Protein AF-A0A833STF7-F1 (afdb_monomer)

pLDDT: mean 80.49, std 13.73, range [27.23, 94.44]

Foldseek 3Di:
DFDWAFPVVLCVPPVDDPVVVVVCVVVVQFDKDWDQDPVRDTGITGGNVSVVVVPPPCPDPDDDDPDDDAPAAEEEEFEAAAPVCVVVRVVQCVVVCVVPVRHHYFYDHHQLADCPTPRNVVVVVCLVVLNHQEYEYQALSRNHVPCSVVVCVSSVVSNYYYHHNPVVVVVVVVVVVVVVVVPDPDDDPPPPPPDDDDDDPVVVVLVVLLVQQLVQLLVVLCVVCVPPLVPDDPVRSCVPRVQSLAQPHPCVSGDPCSNVHDSVSSNVSVVVNSVVSVVVCVVPPD

Nearest PDB structures (foldseek):
  6dgc-assembly2_D  TM=8.092E-01  e=4.794E-10  Sulfolobus sp. L00 11
  6dgc-assembly2_C  TM=7.951E-01  e=4.507E-10  Sulfolobus sp. L00 11
  3ilx-assembly1_A  TM=6.440E-01  e=7.998E-11  Saccharolobus solfataricus
  3lhf-assembly1_D  TM=6.714E-01  e=6.945E-10  Saccharolobus solfataricus P2
  3lhf-assembly1_A  TM=6.676E-01  e=5.329E-09  Saccharolobus solfataricus P2

Sequence (286 aa):
MPKYVSSAKVRAVYDINPETLRGWAVKGVINARAITNPSGRKTWMYDLESIGRRMEPDVDESSSSSCSTQQGATVLYCRVSSNKQVSDLERQQGLLSTAFPDSEVITDIDSGLNYSKPGLTKLVEMVCQEQIGRVVVTFKDRLMRFGYELFEKMCKEHTVKIVVYADEQRETERRQKCLEDSGKNKESPNSVIKIKVYPTKEEKTLLTKMFGTHRAIYNKLVESSRGDCYKLNKKELAEKYRGFSQKHSIADYLPTFHSEVPEETMDSTYRDFVKATESSKALYKV

Organism: Phytophthora infestans (NCBI:txid4787)

Structure (mmCIF, N/CA/C/O backbone):
data_AF-A0A833STF7-F1
#
_entry.id   AF-A0A833STF7-F1
#
loop_
_atom_site.group_PDB
_atom_site.id
_atom_site.type_symbol
_atom_site.label_atom_id
_atom_site.label_alt_id
_atom_site.label_comp_id
_atom_site.label_asym_id
_atom_site.label_entity_id
_atom_site.label_seq_id
_atom_site.pdbx_PDB_ins_code
_atom_site.Cartn_x
_atom_site.Cartn_y
_atom_site.Cartn_z
_atom_site.occupancy
_atom_site.B_iso_or_equiv
_atom_site.auth_seq_id
_atom_site.auth_comp_id
_atom_site.auth_asym_id
_atom_site.auth_atom_id
_atom_site.pdbx_PDB_model_num
ATOM 1 N N . MET A 1 1 ? -18.745 -4.201 44.961 1.00 47.22 1 MET A N 1
ATOM 2 C CA . MET A 1 1 ? -18.655 -2.723 44.993 1.00 47.22 1 MET A CA 1
ATOM 3 C C . MET A 1 1 ? -17.234 -2.321 44.638 1.00 47.22 1 MET A C 1
ATOM 5 O O . MET A 1 1 ? -16.329 -2.933 45.199 1.00 47.22 1 MET A O 1
ATOM 9 N N . PRO A 1 2 ? -17.030 -1.358 43.723 1.00 57.88 2 PRO A N 1
ATOM 10 C CA . PRO A 1 2 ? -15.693 -0.946 43.299 1.00 57.88 2 PRO A CA 1
ATOM 11 C C . PRO A 1 2 ? -14.893 -0.406 44.489 1.00 57.88 2 PRO A C 1
ATOM 13 O O . PRO A 1 2 ? -15.379 0.423 45.267 1.00 57.88 2 PRO A O 1
ATOM 16 N N . LYS A 1 3 ? -13.677 -0.928 44.669 1.00 78.81 3 LYS A N 1
ATOM 17 C CA . LYS A 1 3 ? -12.824 -0.628 45.822 1.00 78.81 3 LYS A CA 1
ATOM 18 C C . LYS A 1 3 ? -11.862 0.492 45.449 1.00 78.81 3 LYS A C 1
ATOM 20 O O . LYS A 1 3 ? -10.776 0.254 44.929 1.00 78.81 3 LYS A O 1
ATOM 25 N N . TYR A 1 4 ? -12.263 1.720 45.752 1.00 85.50 4 TYR A N 1
ATOM 26 C CA . TYR A 1 4 ? -11.445 2.899 45.492 1.00 85.50 4 TYR A CA 1
ATOM 27 C C . TYR A 1 4 ? -10.271 3.012 46.473 1.00 85.50 4 TYR A C 1
ATOM 29 O O . TYR A 1 4 ? -10.450 2.929 47.689 1.00 85.50 4 TYR A O 1
ATOM 37 N N . VAL A 1 5 ? -9.068 3.246 45.950 1.00 88.12 5 VAL A N 1
ATOM 38 C CA . VAL A 1 5 ? -7.830 3.400 46.728 1.00 88.12 5 VAL A CA 1
ATOM 39 C C . VAL A 1 5 ? -7.070 4.671 46.347 1.00 88.12 5 VAL A C 1
ATOM 41 O O . VAL A 1 5 ? -7.278 5.251 45.284 1.00 88.12 5 VAL A O 1
ATOM 44 N N . SER A 1 6 ? -6.169 5.125 47.217 1.00 88.19 6 SER A N 1
ATOM 45 C CA . SER A 1 6 ? -5.318 6.288 46.946 1.00 88.19 6 SER A CA 1
ATOM 46 C C . SER A 1 6 ? -4.212 5.972 45.931 1.00 88.19 6 SER A C 1
ATOM 48 O O . SER A 1 6 ? -3.779 4.826 45.795 1.00 88.19 6 SER A O 1
ATOM 50 N N . SER A 1 7 ? -3.685 7.006 45.265 1.00 85.56 7 SER A N 1
ATOM 51 C CA . SER A 1 7 ? -2.561 6.871 44.319 1.00 85.56 7 SER A CA 1
ATOM 52 C C . SER A 1 7 ? -1.330 6.191 44.923 1.00 85.56 7 SER A C 1
ATOM 54 O O . SER A 1 7 ? -0.622 5.485 44.215 1.00 85.56 7 SER A O 1
ATOM 56 N N . ALA A 1 8 ? -1.074 6.373 46.224 1.00 84.31 8 ALA A N 1
ATOM 57 C CA . ALA A 1 8 ? 0.053 5.740 46.912 1.00 84.31 8 ALA A CA 1
ATOM 58 C C . ALA A 1 8 ? -0.063 4.209 46.913 1.00 84.31 8 ALA A C 1
ATOM 60 O O . ALA A 1 8 ? 0.921 3.509 46.692 1.00 84.31 8 ALA A O 1
ATOM 61 N N . LYS A 1 9 ? -1.283 3.692 47.100 1.00 86.31 9 LYS A N 1
ATOM 62 C CA . LYS A 1 9 ? -1.546 2.254 47.077 1.00 86.31 9 LYS A CA 1
ATOM 63 C C . LYS A 1 9 ? -1.471 1.682 45.662 1.00 86.31 9 LYS A C 1
ATOM 65 O O . LYS A 1 9 ? -0.960 0.586 45.495 1.00 86.31 9 LYS A O 1
ATOM 70 N N . VAL A 1 10 ? -1.921 2.433 44.654 1.00 85.44 10 VAL A N 1
ATOM 71 C CA . VAL A 1 10 ? -1.778 2.035 43.240 1.00 85.44 10 VAL A CA 1
ATOM 72 C C . VAL A 1 10 ? -0.307 1.937 42.847 1.00 85.44 10 VAL A C 1
ATOM 74 O O . VAL A 1 10 ? 0.099 0.945 42.252 1.00 85.44 10 VAL A O 1
ATOM 77 N N . ARG A 1 11 ? 0.502 2.931 43.228 1.00 88.19 11 ARG A N 1
ATOM 78 C CA . ARG A 1 11 ? 1.944 2.934 42.969 1.00 88.19 11 ARG A CA 1
ATOM 79 C C . ARG A 1 11 ? 2.645 1.736 43.612 1.00 88.19 11 ARG A C 1
ATOM 81 O O . ARG A 1 11 ? 3.504 1.145 42.985 1.00 88.19 11 ARG A O 1
ATOM 88 N N . ALA A 1 12 ? 2.254 1.344 44.823 1.00 86.19 12 ALA A N 1
ATOM 89 C CA . ALA A 1 12 ? 2.838 0.174 45.481 1.00 86.19 12 ALA A CA 1
ATOM 90 C C . ALA A 1 12 ? 2.530 -1.158 44.767 1.00 86.19 12 ALA A C 1
ATOM 92 O O . ALA A 1 12 ? 3.295 -2.102 44.912 1.00 86.19 12 ALA A O 1
ATOM 93 N N . VAL A 1 13 ? 1.412 -1.246 44.034 1.00 84.38 13 VAL A N 1
ATOM 94 C CA . VAL A 1 13 ? 0.972 -2.484 43.362 1.00 84.38 13 VAL A CA 1
ATOM 95 C C . VAL A 1 13 ? 1.453 -2.552 41.912 1.00 84.38 13 VAL A C 1
ATOM 97 O O . VAL A 1 13 ? 1.915 -3.598 41.478 1.00 84.38 13 VAL A O 1
ATOM 100 N N . TYR A 1 14 ? 1.338 -1.448 41.172 1.00 82.06 14 TYR A N 1
ATOM 101 C CA . TYR A 1 14 ? 1.551 -1.406 39.721 1.00 82.06 14 TYR A CA 1
ATOM 102 C C . TYR A 1 14 ? 2.745 -0.529 39.296 1.00 82.06 14 TYR A C 1
ATOM 104 O O . TYR A 1 14 ? 2.989 -0.364 38.109 1.00 82.06 14 TYR A O 1
ATOM 112 N N . ASP A 1 15 ? 3.454 0.091 40.244 1.00 83.88 15 ASP A N 1
ATOM 113 C CA . ASP A 1 15 ? 4.573 1.024 40.008 1.00 83.88 15 ASP A CA 1
ATOM 114 C C . ASP A 1 15 ? 4.269 2.179 39.026 1.00 83.88 15 ASP A C 1
ATOM 116 O O . ASP A 1 15 ? 5.121 2.683 38.298 1.00 83.88 15 ASP A O 1
ATOM 120 N N . ILE A 1 16 ? 3.014 2.641 39.010 1.00 85.06 16 ILE A N 1
ATOM 121 C CA . ILE A 1 16 ? 2.557 3.731 38.133 1.00 85.06 16 ILE A CA 1
ATOM 122 C C . ILE A 1 16 ? 2.740 5.094 38.819 1.00 85.06 16 ILE A C 1
ATOM 124 O O . ILE A 1 16 ? 2.376 5.289 39.985 1.00 85.06 16 ILE A O 1
ATOM 128 N N . ASN A 1 17 ? 3.244 6.081 38.070 1.00 85.88 17 ASN A N 1
ATOM 129 C CA . ASN A 1 17 ? 3.375 7.464 38.532 1.00 85.88 17 ASN A CA 1
ATOM 130 C C . ASN A 1 17 ? 1.985 8.105 38.802 1.00 85.88 17 ASN A C 1
ATOM 132 O O . ASN A 1 17 ? 1.097 8.044 37.945 1.00 85.88 17 ASN A O 1
ATOM 136 N N . PRO A 1 18 ? 1.771 8.770 39.959 1.00 84.50 18 PRO A N 1
ATOM 137 C CA . PRO A 1 18 ? 0.526 9.476 40.273 1.00 84.50 18 PRO A CA 1
ATOM 138 C C . PRO A 1 18 ? 0.043 10.485 39.220 1.00 84.50 18 PRO A C 1
ATOM 140 O O . PRO A 1 18 ? -1.165 10.694 39.101 1.00 84.50 18 PRO A O 1
ATOM 143 N N . GLU A 1 19 ? 0.944 11.120 38.466 1.00 84.44 19 GLU A N 1
ATOM 144 C CA . GLU A 1 19 ? 0.561 12.044 37.386 1.00 84.44 19 GLU A CA 1
ATOM 145 C C . GLU A 1 19 ? -0.095 11.320 36.211 1.00 84.44 19 GLU A C 1
ATOM 147 O O . GLU A 1 19 ? -1.106 11.786 35.683 1.00 84.44 19 GLU A O 1
ATOM 152 N N . THR A 1 20 ? 0.406 10.134 35.865 1.00 83.81 20 THR A N 1
ATOM 153 C CA . THR A 1 20 ? -0.175 9.271 34.832 1.00 83.81 20 THR A CA 1
ATOM 154 C C . THR A 1 20 ? -1.593 8.849 35.211 1.00 83.81 20 THR A C 1
ATOM 156 O O . THR A 1 20 ? -2.503 8.945 34.388 1.00 83.81 20 THR A O 1
ATOM 159 N N . LEU A 1 21 ? -1.815 8.489 36.481 1.00 86.06 21 LEU A N 1
ATOM 160 C CA . LEU A 1 21 ? -3.145 8.144 36.999 1.00 86.06 21 LEU A CA 1
ATOM 161 C C . LEU A 1 21 ? -4.123 9.322 36.919 1.00 86.06 21 LEU A C 1
ATOM 163 O O . LEU A 1 21 ? -5.274 9.142 36.521 1.00 86.06 21 LEU A O 1
ATOM 167 N N . ARG A 1 22 ? -3.671 10.543 37.240 1.00 83.25 22 ARG A N 1
ATOM 168 C CA . ARG A 1 22 ? -4.495 11.751 37.065 1.00 83.25 22 ARG A CA 1
ATOM 169 C C . ARG A 1 22 ? -4.834 11.987 35.598 1.00 83.25 22 ARG A C 1
ATOM 171 O O . ARG A 1 22 ? -5.983 12.286 35.290 1.00 83.25 22 ARG A O 1
ATOM 178 N N . GLY A 1 23 ? -3.865 11.824 34.698 1.00 82.56 23 GLY A N 1
ATOM 179 C CA . GLY A 1 23 ? -4.087 11.946 33.258 1.00 82.56 23 GLY A CA 1
ATOM 180 C C . GLY A 1 23 ? -5.137 10.959 32.743 1.00 82.56 23 GLY A C 1
ATOM 181 O O . GLY A 1 23 ? -6.009 11.340 31.966 1.00 82.56 23 GLY A O 1
ATOM 182 N N . TRP A 1 24 ? -5.101 9.709 33.208 1.00 85.69 24 TRP A N 1
ATOM 183 C CA . TRP A 1 24 ? -6.093 8.691 32.849 1.00 85.69 24 TRP A CA 1
ATOM 184 C C . TRP A 1 24 ? -7.477 8.979 33.430 1.00 85.69 24 TRP A C 1
ATOM 186 O O . TRP A 1 24 ? -8.471 8.792 32.733 1.00 85.69 24 TRP A O 1
ATOM 196 N N . ALA A 1 25 ? -7.547 9.491 34.660 1.00 85.50 25 ALA A N 1
ATOM 197 C CA . ALA A 1 25 ? -8.802 9.910 35.276 1.00 85.50 25 ALA A CA 1
ATOM 198 C C . ALA A 1 25 ? -9.460 11.078 34.521 1.00 85.50 25 ALA A C 1
ATOM 200 O O . ALA A 1 25 ? -10.660 11.044 34.270 1.00 85.50 25 ALA A O 1
ATOM 201 N N . VAL A 1 26 ? -8.681 12.085 34.106 1.00 82.12 26 VAL A N 1
ATOM 202 C CA . VAL A 1 26 ? -9.190 13.226 33.316 1.00 82.12 26 VAL A CA 1
ATOM 203 C C . VAL A 1 26 ? -9.677 12.781 31.937 1.00 82.12 26 VAL A C 1
ATOM 205 O O . VAL A 1 26 ? -10.689 13.277 31.455 1.00 82.12 26 VAL A O 1
ATOM 208 N N . LYS A 1 27 ? -8.981 11.829 31.310 1.00 81.44 27 LYS A N 1
ATOM 209 C CA . LYS A 1 27 ? -9.364 11.268 30.006 1.00 81.44 27 LYS A CA 1
ATOM 210 C C . LYS A 1 27 ? -10.531 10.273 30.080 1.00 81.44 27 LYS A C 1
ATOM 212 O O . LYS A 1 27 ? -10.961 9.802 29.035 1.00 81.44 27 LYS A O 1
ATOM 217 N N . GLY A 1 28 ? -11.010 9.921 31.277 1.00 79.88 28 GLY A N 1
ATOM 218 C CA . GLY A 1 28 ? -12.069 8.923 31.468 1.00 79.88 28 GLY A CA 1
ATOM 219 C C . GLY A 1 28 ? -11.642 7.481 31.167 1.00 79.88 28 GLY A C 1
ATOM 220 O O . GLY A 1 28 ? -12.494 6.622 30.984 1.00 79.88 28 GLY A O 1
ATOM 221 N N . VAL A 1 29 ? -10.334 7.208 31.108 1.00 77.94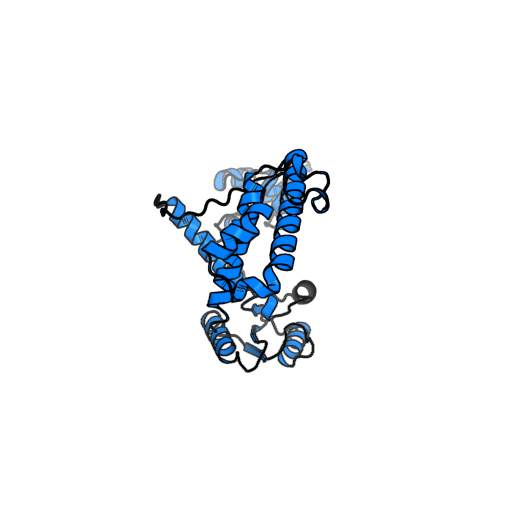 29 VAL A N 1
ATOM 222 C CA . VAL A 1 29 ? -9.780 5.878 30.783 1.00 77.94 29 VAL A CA 1
ATOM 223 C C . VAL A 1 29 ? -9.904 4.914 31.965 1.00 77.94 29 VAL A C 1
ATOM 225 O O . VAL A 1 29 ? -10.030 3.711 31.774 1.00 77.94 29 VAL A O 1
ATOM 228 N N . ILE A 1 30 ? -9.864 5.437 33.193 1.00 84.62 30 ILE A N 1
ATOM 229 C CA . ILE A 1 30 ? -10.028 4.657 34.424 1.00 84.62 30 ILE A CA 1
ATOM 230 C C . ILE A 1 30 ? -11.114 5.272 35.300 1.00 84.62 30 ILE A C 1
ATOM 232 O O . ILE A 1 30 ? -11.251 6.496 35.378 1.00 84.62 30 ILE A O 1
ATOM 236 N N . ASN A 1 31 ? -11.837 4.422 36.027 1.00 84.00 31 ASN A N 1
ATOM 237 C CA . ASN A 1 31 ? -12.814 4.879 37.003 1.00 84.00 31 ASN A CA 1
ATOM 238 C C . ASN A 1 31 ? -12.101 5.525 38.198 1.00 84.00 31 ASN A C 1
ATOM 240 O O . ASN A 1 31 ? -11.392 4.864 38.964 1.00 84.00 31 ASN A O 1
ATOM 244 N N . ALA A 1 32 ? -12.308 6.828 38.372 1.00 87.06 32 ALA A N 1
ATOM 245 C CA . ALA A 1 32 ? -11.739 7.591 39.471 1.00 87.06 32 ALA A CA 1
ATOM 246 C C . ALA A 1 32 ? -12.783 8.520 40.097 1.00 87.06 32 ALA A C 1
ATOM 248 O O . ALA A 1 32 ? -13.653 9.063 39.420 1.00 87.06 32 ALA A O 1
ATOM 249 N N . ARG A 1 33 ? -12.679 8.722 41.411 1.00 85.50 33 ARG A N 1
ATOM 250 C CA . ARG A 1 33 ? -13.537 9.616 42.188 1.00 85.50 33 ARG A CA 1
ATOM 251 C C . ARG A 1 33 ? -12.685 10.665 42.886 1.00 85.50 33 ARG A C 1
ATOM 253 O O . ARG A 1 33 ? -11.708 10.331 43.553 1.00 85.50 33 ARG A O 1
ATOM 260 N N . ALA A 1 34 ? -13.076 11.928 42.774 1.00 83.31 34 ALA A N 1
ATOM 261 C CA . ALA A 1 34 ? -12.499 12.999 43.574 1.00 83.31 34 ALA A CA 1
ATOM 262 C C . ALA A 1 34 ? -13.257 13.113 44.904 1.00 83.31 34 ALA A C 1
ATOM 264 O O . ALA A 1 34 ? -14.483 13.238 44.914 1.00 83.31 34 ALA A O 1
ATOM 265 N N . ILE A 1 35 ? -12.533 13.074 46.021 1.00 83.00 35 ILE A N 1
ATOM 266 C CA . ILE A 1 35 ? -13.077 13.320 47.359 1.00 83.00 35 ILE A CA 1
ATOM 267 C C . ILE A 1 35 ? -12.419 14.566 47.936 1.00 83.00 35 ILE A C 1
ATOM 269 O O . ILE A 1 35 ? -11.206 14.754 47.833 1.00 83.00 35 ILE A O 1
ATOM 273 N N . THR A 1 36 ? -13.230 15.426 48.539 1.00 82.94 36 THR A N 1
ATOM 274 C CA . THR A 1 36 ? -12.751 16.596 49.271 1.00 82.94 36 THR A CA 1
ATOM 275 C C . THR A 1 36 ? -12.523 16.195 50.721 1.00 82.94 36 THR A C 1
ATOM 277 O O . THR A 1 36 ? -13.451 15.756 51.396 1.00 82.94 36 THR A O 1
ATOM 280 N N . ASN A 1 37 ? -11.289 16.333 51.201 1.00 76.81 37 ASN A N 1
ATOM 281 C CA . ASN A 1 37 ? -10.989 16.120 52.614 1.00 76.81 37 ASN A CA 1
ATOM 282 C C . ASN A 1 37 ? -11.603 17.248 53.466 1.00 76.81 37 ASN A C 1
ATOM 284 O O . ASN A 1 37 ? -11.806 18.347 52.948 1.00 76.81 37 ASN A O 1
ATOM 288 N N . PRO A 1 38 ? -11.800 17.043 54.782 1.00 73.62 38 PRO A N 1
ATOM 289 C CA . PRO A 1 38 ? -12.253 18.098 55.700 1.00 73.62 38 PRO A CA 1
ATOM 290 C C . PRO A 1 38 ? -11.386 19.372 55.666 1.00 73.62 38 PRO A C 1
ATOM 292 O O . PRO A 1 38 ? -11.849 20.453 56.001 1.00 73.62 38 PRO A O 1
ATOM 295 N N . SER A 1 39 ? -10.134 19.256 55.210 1.00 72.75 39 SER A N 1
ATOM 296 C CA . SER A 1 39 ? -9.181 20.353 54.993 1.00 72.75 39 SER A CA 1
ATOM 297 C C . SER A 1 39 ? -9.309 21.068 53.635 1.00 72.75 39 SER A C 1
ATOM 299 O O . SER A 1 39 ? -8.423 21.832 53.257 1.00 72.75 39 SER A O 1
ATOM 301 N N . GLY A 1 40 ? -10.354 20.788 52.849 1.00 75.56 40 GLY A N 1
ATOM 302 C CA . GLY A 1 40 ? -10.631 21.430 51.555 1.00 75.56 40 GLY A CA 1
ATOM 303 C C . GLY A 1 40 ? -9.780 20.939 50.375 1.00 75.56 40 GLY A C 1
ATOM 304 O O . GLY A 1 40 ? -10.021 21.329 49.233 1.00 75.56 40 GLY A O 1
ATOM 305 N N . ARG A 1 41 ? -8.799 20.054 50.600 1.00 76.00 41 ARG A N 1
ATOM 306 C CA . ARG A 1 41 ? -7.965 19.488 49.526 1.00 76.00 41 ARG A CA 1
ATOM 307 C C . ARG A 1 41 ? -8.697 18.361 48.793 1.00 76.00 41 ARG A C 1
ATOM 309 O O . ARG A 1 41 ? -9.174 17.414 49.421 1.00 76.00 41 ARG A O 1
ATOM 316 N N . LYS A 1 42 ? -8.735 18.440 47.459 1.00 76.19 42 LYS A N 1
ATOM 317 C CA . LYS A 1 42 ? -9.278 17.391 46.583 1.00 76.19 42 LYS A CA 1
ATOM 318 C C . LYS A 1 42 ? -8.252 16.273 46.401 1.00 76.19 42 LYS A C 1
ATOM 320 O O . LYS A 1 42 ? -7.154 16.513 45.902 1.00 76.19 42 LYS A O 1
ATOM 325 N N . THR A 1 43 ? -8.623 15.054 46.769 1.00 79.81 43 THR A N 1
ATOM 326 C CA . THR A 1 43 ? -7.807 13.849 46.591 1.00 79.81 43 THR A CA 1
ATOM 327 C C . THR A 1 43 ? -8.503 12.908 45.618 1.00 79.81 43 THR A C 1
ATOM 329 O O . THR A 1 43 ? -9.702 12.659 45.732 1.00 79.81 43 THR A O 1
ATOM 332 N N . TRP A 1 44 ? -7.749 12.396 44.648 1.00 84.62 44 TRP A N 1
ATOM 333 C CA . TRP A 1 44 ? -8.243 11.406 43.696 1.00 84.62 44 TRP A CA 1
ATOM 334 C C . TRP A 1 44 ? -8.116 9.998 44.268 1.00 84.62 44 TRP A C 1
ATOM 336 O O . TRP A 1 44 ? -7.092 9.633 44.851 1.00 84.62 44 TRP A O 1
ATOM 346 N N . MET 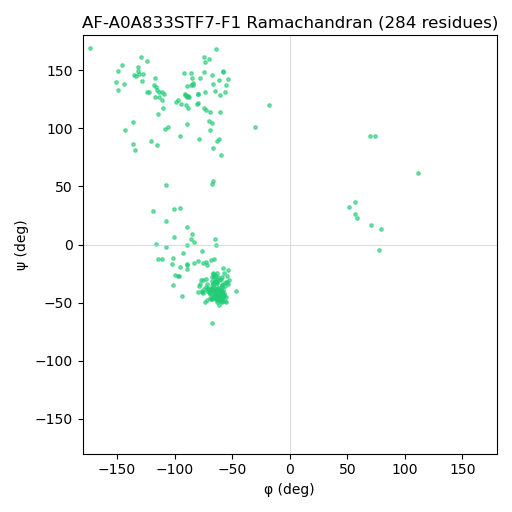A 1 45 ? -9.162 9.217 44.055 1.00 85.62 45 MET A N 1
ATOM 347 C CA . MET A 1 45 ? -9.281 7.828 44.452 1.00 85.62 45 MET A CA 1
ATOM 348 C C . MET A 1 45 ? -9.586 6.993 43.217 1.00 85.62 45 MET A C 1
ATOM 350 O O . MET A 1 45 ? -10.467 7.342 42.438 1.00 85.62 45 MET A O 1
ATOM 354 N N . TYR A 1 46 ? -8.843 5.912 43.033 1.00 87.50 46 TYR A N 1
ATOM 355 C CA . TYR A 1 46 ? -8.823 5.131 41.803 1.00 87.50 46 TYR A CA 1
ATOM 356 C C . TYR A 1 46 ? -9.319 3.721 42.069 1.00 87.50 46 TYR A C 1
ATOM 358 O O . TYR A 1 46 ? -9.037 3.150 43.123 1.00 87.50 46 TYR A O 1
ATOM 366 N N . ASP A 1 47 ? -10.049 3.165 41.117 1.00 85.81 47 ASP A N 1
ATOM 367 C CA . ASP A 1 47 ? -10.458 1.772 41.161 1.00 85.81 47 ASP A CA 1
ATOM 368 C C . ASP A 1 47 ? -9.319 0.853 40.683 1.00 85.81 47 ASP A C 1
ATOM 370 O O . ASP A 1 47 ? -8.832 0.984 39.559 1.00 85.81 47 ASP A O 1
ATOM 374 N N . LEU A 1 48 ? -8.878 -0.072 41.544 1.00 80.19 48 LEU A N 1
ATOM 375 C CA . LEU A 1 48 ? -7.765 -0.989 41.245 1.00 80.19 48 LEU A CA 1
ATOM 376 C C . LEU A 1 48 ? -8.079 -1.949 40.095 1.00 80.19 48 LEU A C 1
ATOM 378 O O . LEU A 1 48 ? -7.168 -2.332 39.364 1.00 80.19 48 LEU A O 1
ATOM 382 N N . GLU A 1 49 ? -9.346 -2.333 39.942 1.00 79.12 49 GLU A N 1
ATOM 383 C CA . GLU A 1 49 ? -9.792 -3.288 38.925 1.00 79.12 49 GLU A CA 1
ATOM 384 C C . GLU A 1 49 ? -9.749 -2.667 37.522 1.00 79.12 49 GLU A C 1
ATOM 386 O O . GLU A 1 49 ? -9.295 -3.290 36.563 1.00 79.12 49 GLU A O 1
ATOM 391 N N . SER A 1 50 ? -10.144 -1.396 37.412 1.00 75.56 50 SER A N 1
ATOM 392 C CA . SER A 1 50 ? -10.030 -0.613 36.176 1.00 75.56 50 SER A CA 1
ATOM 393 C C . SER A 1 50 ? -8.571 -0.404 35.741 1.00 75.56 50 SER A C 1
ATOM 395 O O . SER A 1 50 ? -8.285 -0.349 34.549 1.00 75.56 50 SER A O 1
ATOM 397 N N . ILE A 1 51 ? -7.638 -0.300 36.696 1.00 78.31 51 ILE A N 1
ATOM 398 C CA . ILE A 1 51 ? -6.201 -0.157 36.408 1.00 78.31 51 ILE A CA 1
ATOM 399 C C . ILE A 1 51 ? -5.593 -1.495 35.968 1.00 78.31 51 ILE A C 1
ATOM 401 O O . ILE A 1 51 ? -4.825 -1.516 35.010 1.00 78.31 51 ILE A O 1
ATOM 405 N N . GLY A 1 52 ? -5.968 -2.600 36.623 1.00 74.38 52 GLY A N 1
ATOM 406 C CA . GLY A 1 52 ? -5.509 -3.947 36.265 1.00 74.38 52 GLY A CA 1
ATOM 407 C C . GLY A 1 52 ? -5.877 -4.330 34.830 1.00 74.38 52 GLY A C 1
ATOM 408 O O . GLY A 1 52 ? -4.998 -4.721 34.070 1.00 74.38 52 GLY A O 1
ATOM 409 N N . ARG A 1 53 ? -7.128 -4.075 34.415 1.00 68.50 53 ARG A N 1
ATOM 410 C CA . ARG A 1 53 ? -7.594 -4.290 33.029 1.00 68.50 53 ARG A CA 1
ATOM 411 C C . ARG A 1 53 ? -6.790 -3.542 31.965 1.00 68.50 53 ARG A C 1
ATOM 413 O O . ARG A 1 53 ? -6.789 -3.945 30.812 1.00 68.50 53 ARG A O 1
ATOM 420 N N . ARG A 1 54 ? -6.129 -2.437 32.325 1.00 68.94 54 ARG A N 1
ATOM 421 C CA . ARG A 1 54 ? -5.303 -1.659 31.391 1.00 68.94 54 ARG A CA 1
ATOM 422 C C . ARG A 1 54 ? -3.852 -2.139 31.329 1.00 68.94 54 ARG A C 1
ATOM 424 O O . ARG A 1 54 ? -3.149 -1.775 30.390 1.00 68.94 54 ARG A O 1
ATOM 431 N N . MET A 1 55 ? -3.391 -2.853 32.354 1.00 62.62 55 MET A N 1
ATOM 432 C CA . MET A 1 55 ? -1.990 -3.242 32.513 1.00 62.62 55 MET A CA 1
ATOM 433 C C . MET A 1 55 ? -1.716 -4.691 32.111 1.00 62.62 55 MET A C 1
ATOM 435 O O . MET A 1 55 ? -0.552 -5.065 31.971 1.00 62.62 55 MET A O 1
ATOM 439 N N . GLU A 1 56 ? -2.759 -5.495 31.893 1.00 52.62 56 GLU A N 1
ATOM 440 C CA . GLU A 1 56 ? -2.592 -6.708 31.102 1.00 52.62 56 GLU A CA 1
ATOM 441 C C . GLU A 1 56 ? -2.013 -6.312 29.732 1.00 52.62 56 GLU A C 1
ATOM 443 O O . GLU A 1 56 ? -2.480 -5.336 29.133 1.00 52.62 56 GLU A O 1
ATOM 448 N N . PRO A 1 57 ? -0.942 -6.985 29.263 1.00 43.34 57 PRO A N 1
ATOM 449 C CA . PRO A 1 57 ? -0.475 -6.790 27.898 1.00 43.34 57 PRO A CA 1
ATOM 450 C C . PRO A 1 57 ? -1.668 -7.023 26.976 1.00 43.34 57 PRO A C 1
ATOM 452 O O . PRO A 1 57 ? -2.474 -7.897 27.281 1.00 43.34 57 PRO A O 1
ATOM 455 N N . ASP A 1 58 ? -1.780 -6.249 25.895 1.00 42.09 58 ASP A N 1
ATOM 456 C CA . ASP A 1 58 ? -2.804 -6.426 24.862 1.00 42.09 58 ASP A CA 1
ATOM 457 C C . ASP A 1 58 ? -2.662 -7.839 24.242 1.00 42.09 58 ASP A C 1
ATOM 459 O O . ASP A 1 58 ? -2.081 -8.026 23.174 1.00 42.09 58 ASP A O 1
ATOM 463 N N . VAL A 1 59 ? -3.124 -8.865 24.958 1.00 43.47 59 VAL A N 1
ATOM 464 C CA . VAL A 1 59 ? -3.580 -10.130 24.406 1.00 43.47 59 VAL A CA 1
ATOM 465 C C . VAL A 1 59 ? -4.899 -9.758 23.777 1.00 43.47 59 VAL A C 1
ATOM 467 O O . VAL A 1 59 ? -5.781 -9.260 24.476 1.00 43.47 59 VAL A O 1
ATOM 470 N N . ASP A 1 60 ? -4.937 -9.899 22.454 1.00 39.94 60 ASP A N 1
ATOM 471 C CA . ASP A 1 60 ? -6.057 -9.615 21.572 1.00 39.94 60 ASP A CA 1
ATOM 472 C C . ASP A 1 60 ? -7.381 -9.524 22.323 1.00 39.94 60 ASP A C 1
ATOM 474 O O . ASP A 1 60 ? -7.815 -10.498 22.939 1.00 39.94 60 ASP A O 1
ATOM 478 N N . GLU A 1 61 ? -8.022 -8.355 22.229 1.00 43.81 61 GLU A N 1
ATOM 479 C CA . GLU A 1 61 ? -9.355 -8.037 22.748 1.00 43.81 61 GLU A CA 1
ATOM 480 C C . GLU A 1 61 ? -10.440 -8.821 21.970 1.00 43.81 61 GLU A C 1
ATOM 482 O O . GLU A 1 61 ? -11.402 -8.293 21.418 1.00 43.81 61 GLU A O 1
ATOM 487 N N . SER A 1 62 ? -10.239 -10.133 21.897 1.00 47.88 62 SER A N 1
ATOM 488 C CA . SER A 1 62 ? -11.236 -11.170 21.789 1.00 47.88 62 SER A CA 1
ATOM 489 C C . SER A 1 62 ? -11.604 -11.543 23.223 1.00 47.88 62 SER A C 1
ATOM 491 O O . SER A 1 62 ? -10.751 -11.881 24.037 1.00 47.88 62 SER A O 1
ATOM 493 N N . SER A 1 63 ? -12.900 -11.515 23.514 1.00 50.53 63 SER A N 1
ATOM 494 C CA . SER A 1 63 ? -13.545 -11.918 24.770 1.00 50.53 63 SER A CA 1
ATOM 495 C C . SER A 1 63 ? -13.406 -10.986 25.988 1.00 50.53 63 SER A C 1
ATOM 497 O O . SER A 1 63 ? -12.580 -11.174 26.872 1.00 50.53 63 SER A O 1
ATOM 499 N N . SER A 1 64 ? -14.427 -10.123 26.105 1.00 49.31 64 SER A N 1
ATOM 500 C CA . SER A 1 64 ? -15.190 -9.797 27.330 1.00 49.31 64 SER A CA 1
ATOM 501 C C . SER A 1 64 ? -15.047 -8.396 27.944 1.00 49.31 64 SER A C 1
ATOM 503 O O . SER A 1 64 ? -14.782 -8.212 29.128 1.00 49.31 64 SER A O 1
ATOM 505 N N . SER A 1 65 ? -15.442 -7.388 27.164 1.00 37.38 65 SER A N 1
ATOM 506 C CA . SER A 1 65 ? -16.156 -6.222 27.690 1.00 37.38 65 SER A CA 1
ATOM 507 C C . SER A 1 65 ? -17.577 -6.207 27.113 1.00 37.38 65 SER A C 1
ATOM 509 O O . SER A 1 65 ? -17.810 -6.072 25.915 1.00 37.38 65 SER A O 1
ATOM 511 N N . SER A 1 66 ? -18.558 -6.420 27.988 1.00 40.53 66 SER A N 1
ATOM 512 C CA . SER A 1 66 ? -19.979 -6.244 27.709 1.00 40.53 66 SER A CA 1
ATOM 513 C C . SER A 1 66 ? -20.261 -4.759 27.474 1.00 40.53 66 SER A C 1
ATOM 515 O O . SER A 1 66 ? -20.644 -4.028 28.386 1.00 40.53 66 SER A O 1
ATOM 517 N N . CYS A 1 67 ? -20.024 -4.312 26.249 1.00 27.23 67 CYS A N 1
ATOM 518 C CA . CYS A 1 67 ? -20.539 -3.071 25.705 1.00 27.23 67 CYS A CA 1
ATOM 519 C C . CYS A 1 67 ? -21.006 -3.412 24.294 1.00 27.23 67 CYS A C 1
ATOM 521 O O . CYS A 1 67 ? -20.214 -3.712 23.407 1.00 27.23 67 CYS A O 1
ATOM 523 N N . SER A 1 68 ? -22.319 -3.491 24.128 1.00 37.41 68 SER A N 1
ATOM 524 C CA . SER A 1 68 ? -22.986 -3.705 22.855 1.00 37.41 68 SER A CA 1
ATOM 525 C C . SER A 1 68 ? -22.665 -2.543 21.913 1.00 37.41 68 SER A C 1
ATOM 527 O O . SER A 1 68 ? -23.370 -1.536 21.903 1.00 37.41 68 SER A O 1
ATOM 529 N N . THR A 1 69 ? -21.608 -2.668 21.122 1.00 36.41 69 THR A N 1
ATOM 530 C CA . THR A 1 69 ? -21.343 -1.753 20.013 1.00 36.41 69 THR A CA 1
ATOM 531 C C . THR A 1 69 ? -21.436 -2.525 18.702 1.00 36.41 69 THR A C 1
ATOM 533 O O . THR A 1 69 ? -20.449 -3.012 18.163 1.00 36.41 69 THR A O 1
ATOM 536 N N . GLN A 1 70 ? -22.690 -2.597 18.241 1.00 45.59 70 GLN A N 1
ATOM 537 C CA . GLN A 1 70 ? -23.154 -2.758 16.859 1.00 45.59 70 GLN A CA 1
ATOM 538 C C . GLN A 1 70 ? -22.888 -4.131 16.205 1.00 45.59 70 GLN A C 1
ATOM 540 O O . GLN A 1 70 ? -21.852 -4.391 15.597 1.00 45.59 70 GLN A O 1
ATOM 545 N N . GLN A 1 71 ? -23.904 -4.995 16.315 1.00 54.78 71 GLN A N 1
ATOM 546 C CA . GLN A 1 71 ? -24.093 -6.297 15.659 1.00 54.78 71 GLN A CA 1
ATOM 547 C C . GLN A 1 71 ? -24.294 -6.168 14.138 1.00 54.78 71 GLN A C 1
ATOM 549 O O . GLN A 1 71 ? -25.292 -6.627 13.591 1.00 54.78 71 GLN A O 1
ATOM 554 N N . GLY A 1 72 ? -23.374 -5.509 13.444 1.00 63.62 72 GLY A N 1
ATOM 555 C CA . GLY A 1 72 ? -23.413 -5.456 11.989 1.00 63.62 72 GLY A CA 1
ATOM 556 C C . GLY A 1 72 ? -22.731 -6.682 11.377 1.00 63.62 72 GLY A C 1
ATOM 557 O O . GLY A 1 72 ? -21.712 -7.156 11.885 1.00 63.62 72 GLY A O 1
ATOM 558 N N . ALA A 1 73 ? -23.271 -7.186 10.269 1.00 83.50 73 ALA A N 1
ATOM 559 C CA . ALA A 1 73 ? -22.702 -8.308 9.532 1.00 83.50 73 ALA A CA 1
ATOM 560 C C . ALA A 1 73 ? -21.257 -8.010 9.089 1.00 83.50 73 ALA A C 1
ATOM 562 O O . ALA A 1 73 ? -20.881 -6.856 8.848 1.00 83.50 73 ALA A O 1
ATOM 563 N N . THR A 1 74 ? -20.432 -9.055 8.987 1.00 90.06 74 THR A N 1
ATOM 564 C CA . THR A 1 74 ? -19.119 -8.951 8.339 1.00 90.06 74 THR A CA 1
ATOM 565 C C . THR A 1 74 ? -19.297 -9.217 6.853 1.00 90.06 74 THR A C 1
ATOM 567 O O . THR A 1 74 ? -19.872 -10.237 6.479 1.00 90.06 74 THR A O 1
ATOM 570 N N . VAL A 1 75 ? -18.795 -8.315 6.013 1.00 93.25 75 VAL A N 1
ATOM 571 C CA . VAL A 1 75 ? -18.894 -8.417 4.555 1.00 93.25 75 VAL A CA 1
ATOM 572 C C . VAL A 1 75 ? -17.504 -8.526 3.943 1.00 93.25 75 VAL A C 1
ATOM 574 O O . VAL A 1 75 ? -16.632 -7.695 4.197 1.00 93.25 75 VAL A O 1
ATOM 577 N N . LEU A 1 76 ? -17.300 -9.545 3.115 1.00 93.88 76 LEU A N 1
ATOM 578 C CA . LEU A 1 76 ? -16.098 -9.757 2.319 1.00 93.88 76 LEU A CA 1
ATOM 579 C C . LEU A 1 76 ? -16.311 -9.159 0.935 1.00 93.88 76 LEU A C 1
ATOM 581 O O . LEU A 1 76 ? -17.199 -9.592 0.205 1.00 93.88 76 LEU A O 1
ATOM 585 N N . TYR A 1 77 ? -15.474 -8.206 0.537 1.00 94.44 77 TYR A N 1
ATOM 586 C CA . TYR A 1 77 ? -15.555 -7.609 -0.793 1.00 94.44 77 TYR A CA 1
ATOM 587 C C . TYR A 1 77 ? -14.370 -8.031 -1.667 1.00 94.44 77 TYR A C 1
ATOM 589 O O . TYR A 1 77 ? -13.206 -7.734 -1.375 1.00 94.44 77 TYR A O 1
ATOM 597 N N . CYS A 1 78 ? -14.673 -8.726 -2.765 1.00 93.31 78 CYS A N 1
ATOM 598 C CA . CYS A 1 78 ? -13.699 -9.250 -3.722 1.00 93.31 78 CYS A CA 1
ATOM 599 C C . CYS A 1 78 ? -13.899 -8.628 -5.108 1.00 93.31 78 CYS A C 1
ATOM 601 O O . CYS A 1 78 ? -15.021 -8.530 -5.601 1.00 93.31 78 CYS A O 1
ATOM 603 N N . ARG A 1 79 ? -12.807 -8.260 -5.791 1.00 92.69 79 ARG A N 1
ATOM 604 C CA . ARG A 1 79 ? -12.895 -7.648 -7.127 1.00 92.69 79 ARG A CA 1
ATOM 605 C C . ARG A 1 79 ? -11.772 -8.071 -8.063 1.00 92.69 79 ARG A C 1
ATOM 607 O O . ARG A 1 79 ? -10.584 -8.026 -7.718 1.00 92.69 79 ARG A O 1
ATOM 614 N N . VAL A 1 80 ? -12.130 -8.336 -9.314 1.00 92.19 80 VAL A N 1
ATOM 615 C CA . VAL A 1 80 ? -11.174 -8.459 -10.424 1.00 92.19 80 VAL A CA 1
ATOM 616 C C . VAL A 1 80 ? -11.512 -7.495 -11.556 1.00 92.19 80 VAL A C 1
ATOM 618 O O . VAL A 1 80 ? -12.625 -6.996 -11.642 1.00 92.19 80 VAL A O 1
ATOM 621 N N . SER A 1 81 ? -10.529 -7.163 -12.394 1.00 87.75 81 SER A N 1
ATOM 622 C CA . SER A 1 81 ? -10.702 -6.127 -13.423 1.00 87.75 81 SER A CA 1
ATOM 623 C C . SER A 1 81 ? -11.229 -6.680 -14.749 1.00 87.75 81 SER A C 1
ATOM 625 O O . SER A 1 81 ? -11.653 -5.909 -15.601 1.00 87.75 81 SER A O 1
ATOM 627 N N . SER A 1 82 ? -11.155 -7.996 -14.960 1.00 87.38 82 SER A N 1
ATOM 628 C CA . SER A 1 82 ? -11.562 -8.650 -16.204 1.00 87.38 82 SER A CA 1
ATOM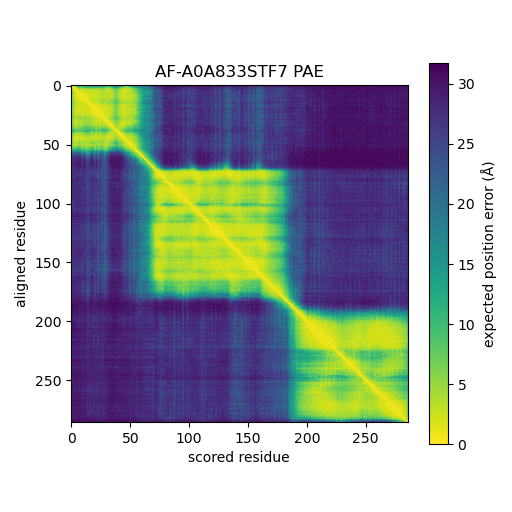 629 C C . SER A 1 82 ? -12.072 -10.064 -15.939 1.00 87.38 82 SER A C 1
ATOM 631 O O . SER A 1 82 ? -11.543 -10.754 -15.069 1.00 87.38 82 SER A O 1
ATOM 633 N N . ASN A 1 83 ? -13.010 -10.533 -16.768 1.00 88.75 83 ASN A N 1
ATOM 634 C CA . ASN A 1 83 ? -13.493 -11.921 -16.764 1.00 88.75 83 ASN A CA 1
ATOM 635 C C . ASN A 1 83 ? -12.372 -12.954 -16.986 1.00 88.75 83 ASN A C 1
ATOM 637 O O . ASN A 1 83 ? -12.508 -14.108 -16.599 1.00 88.75 83 ASN A O 1
ATOM 641 N N . LYS A 1 84 ? -11.225 -12.557 -17.554 1.00 87.94 84 LYS A N 1
ATOM 642 C CA . LYS A 1 84 ? -10.053 -13.443 -17.677 1.00 87.94 84 LYS A CA 1
ATOM 643 C C . LYS A 1 84 ? -9.402 -13.785 -16.329 1.00 87.94 84 LYS A C 1
ATOM 645 O O . LYS A 1 84 ? -8.568 -14.677 -16.277 1.00 87.94 84 LYS A O 1
ATOM 650 N N . GLN A 1 85 ? -9.749 -13.065 -15.262 1.00 88.06 85 GLN A N 1
ATOM 651 C CA . GLN A 1 85 ? -9.175 -13.201 -13.920 1.00 88.06 85 GLN A CA 1
ATOM 652 C C . GLN A 1 85 ? -10.150 -13.855 -12.926 1.00 88.06 85 GLN A C 1
ATOM 654 O O . GLN A 1 85 ? -9.993 -13.691 -11.721 1.00 88.06 85 GLN A O 1
ATOM 659 N N . VAL A 1 86 ? -11.174 -14.574 -13.395 1.00 89.81 86 VAL A N 1
ATOM 660 C CA . VAL A 1 86 ? -12.170 -15.216 -12.512 1.00 89.81 86 VAL A CA 1
ATOM 661 C C . VAL A 1 86 ? -11.522 -16.212 -11.544 1.00 89.81 86 VAL A C 1
ATOM 663 O O . VAL A 1 86 ? -11.866 -16.219 -10.367 1.00 89.81 86 VAL A O 1
ATOM 666 N N . SER A 1 87 ? -10.491 -16.942 -11.974 1.00 90.38 87 SER A N 1
ATOM 667 C CA . SER A 1 87 ? -9.722 -17.830 -11.088 1.00 90.38 87 SER A CA 1
ATOM 668 C C . SER A 1 87 ? -9.071 -17.089 -9.909 1.00 90.38 87 SER A C 1
ATOM 670 O O . SER A 1 87 ? -8.986 -17.614 -8.801 1.00 90.38 87 SER A O 1
ATOM 672 N N . ASP A 1 88 ? -8.627 -15.843 -10.115 1.00 88.88 88 ASP A N 1
ATOM 673 C CA . ASP A 1 88 ? -8.080 -15.013 -9.035 1.00 88.88 88 ASP A CA 1
ATOM 674 C C . ASP A 1 88 ? -9.176 -14.524 -8.081 1.00 88.88 88 ASP A C 1
ATOM 676 O O . ASP A 1 88 ? -8.897 -14.289 -6.904 1.00 88.88 88 ASP A O 1
ATOM 680 N N . LEU A 1 89 ? -10.402 -14.338 -8.578 1.00 91.94 89 LEU A N 1
ATOM 681 C CA . LEU A 1 89 ? -11.557 -13.954 -7.769 1.00 91.94 89 LEU A CA 1
ATOM 682 C C . LEU A 1 89 ? -11.961 -15.102 -6.837 1.00 91.94 89 LEU A C 1
ATOM 684 O O . LEU A 1 89 ? -12.116 -14.875 -5.642 1.00 91.94 89 LEU A O 1
ATOM 688 N N . GLU A 1 90 ? -12.046 -16.329 -7.356 1.00 91.56 90 GLU A N 1
ATOM 689 C CA . GLU A 1 90 ? -12.309 -17.539 -6.562 1.00 91.56 90 GLU A CA 1
ATOM 690 C C . GLU A 1 90 ? -11.240 -17.740 -5.483 1.00 91.56 90 GLU A C 1
ATOM 692 O O . GLU A 1 90 ? -11.556 -17.987 -4.320 1.00 91.56 90 GLU A O 1
ATOM 697 N N . ARG A 1 91 ? -9.962 -17.535 -5.832 1.00 90.56 91 ARG A N 1
ATOM 698 C CA . ARG A 1 91 ? -8.865 -17.604 -4.858 1.00 90.56 91 ARG A CA 1
ATOM 699 C C . ARG A 1 91 ? -9.003 -16.558 -3.750 1.00 90.56 91 ARG A C 1
ATOM 701 O O . ARG A 1 91 ? -8.724 -16.863 -2.593 1.00 90.56 91 ARG A O 1
ATOM 708 N N . GLN A 1 92 ? -9.400 -15.327 -4.087 1.00 90.50 92 GLN A N 1
ATOM 709 C CA . GLN A 1 92 ? -9.641 -14.269 -3.095 1.00 90.50 92 GLN A CA 1
ATOM 710 C C . GLN A 1 92 ? -10.797 -14.634 -2.162 1.00 90.50 92 GLN A C 1
ATOM 712 O O . GLN A 1 92 ? -10.651 -14.509 -0.948 1.00 90.50 92 GLN A O 1
ATOM 717 N N . GLN A 1 93 ? -11.904 -15.129 -2.721 1.00 90.88 93 GLN A N 1
ATOM 718 C CA . GLN A 1 93 ? -13.062 -15.560 -1.942 1.00 90.88 93 GLN A CA 1
ATOM 719 C C . GLN A 1 93 ? -12.701 -16.698 -0.991 1.00 90.88 93 GLN A C 1
ATOM 721 O O . GLN A 1 93 ? -12.994 -16.599 0.195 1.00 90.88 93 GLN A O 1
ATOM 726 N N . GLY A 1 94 ? -12.023 -17.744 -1.475 1.00 89.06 94 GLY A N 1
ATOM 727 C CA . GLY A 1 94 ? -11.629 -18.882 -0.643 1.00 89.06 94 GLY A CA 1
ATOM 728 C C . GLY A 1 94 ? -10.709 -18.472 0.506 1.00 89.06 94 GLY A C 1
ATOM 729 O O . GLY A 1 94 ? -10.908 -18.892 1.644 1.00 89.06 94 GLY A O 1
ATOM 730 N N . LEU A 1 95 ? -9.748 -17.587 0.233 1.00 89.62 95 LEU A N 1
ATOM 731 C CA . LEU A 1 95 ? -8.832 -17.065 1.244 1.00 89.62 95 LEU A CA 1
ATOM 732 C C . LEU A 1 95 ? -9.565 -16.251 2.321 1.00 89.62 95 LEU A C 1
ATOM 734 O O . LEU A 1 95 ? -9.344 -16.484 3.507 1.00 89.62 95 LEU A O 1
ATOM 738 N N . LEU A 1 96 ? -10.456 -15.336 1.929 1.00 89.06 96 LEU A N 1
ATOM 739 C CA . LEU A 1 96 ? -11.208 -14.530 2.893 1.00 89.06 96 LEU A CA 1
ATOM 740 C C . LEU A 1 96 ? -12.254 -15.351 3.653 1.00 89.06 96 LEU A C 1
ATOM 742 O O . LEU A 1 96 ? -12.392 -15.169 4.856 1.00 89.06 96 LEU A O 1
ATOM 746 N N . SER A 1 97 ? -12.934 -16.285 2.989 1.00 88.50 97 SER A N 1
ATOM 747 C CA . SER A 1 97 ? -13.947 -17.143 3.622 1.00 88.50 97 SER A CA 1
ATOM 748 C C . SER A 1 97 ? -13.321 -18.095 4.640 1.00 88.50 97 SER A C 1
ATOM 750 O O . SER A 1 97 ? -13.921 -18.385 5.666 1.00 88.50 97 SER A O 1
ATOM 752 N N . THR A 1 98 ? -12.086 -18.547 4.396 1.00 88.38 98 THR A N 1
ATOM 753 C CA . THR A 1 98 ? -11.337 -19.356 5.372 1.00 88.38 98 THR A CA 1
ATOM 754 C C . THR A 1 98 ? -10.974 -18.538 6.613 1.00 88.38 98 THR A C 1
ATOM 756 O O . THR A 1 98 ? -11.009 -19.057 7.724 1.00 88.38 98 THR A O 1
ATOM 759 N N . ALA A 1 99 ? -10.630 -17.259 6.436 1.00 85.19 99 ALA A N 1
ATOM 760 C CA . ALA A 1 99 ? -10.303 -16.365 7.545 1.00 85.19 99 ALA A CA 1
ATOM 761 C C . ALA A 1 99 ? -11.547 -15.867 8.307 1.00 85.19 99 ALA A C 1
ATOM 763 O O . ALA A 1 99 ? -11.469 -15.620 9.509 1.00 85.19 99 ALA A O 1
ATOM 764 N N . PHE A 1 100 ? -12.687 -15.730 7.623 1.00 86.19 100 PHE A N 1
ATOM 765 C CA . PHE A 1 100 ? -13.942 -15.200 8.163 1.00 86.19 100 PHE A CA 1
ATOM 766 C C . PHE A 1 100 ? -15.131 -16.091 7.742 1.00 86.19 100 PHE A C 1
ATOM 768 O O . PHE A 1 100 ? -15.839 -15.757 6.791 1.00 86.19 100 PHE A O 1
ATOM 775 N N . PRO A 1 101 ? -15.373 -17.218 8.434 1.00 77.12 101 PRO A N 1
ATOM 776 C CA . PRO A 1 101 ? -16.339 -18.236 8.003 1.00 77.12 101 PRO A CA 1
ATOM 777 C C . PRO A 1 101 ? -17.814 -17.788 8.019 1.00 77.12 101 PRO A C 1
ATOM 779 O O . PRO A 1 101 ? -18.598 -18.295 7.223 1.00 77.12 101 PRO A O 1
ATOM 782 N N . ASP A 1 102 ? -18.183 -16.800 8.844 1.00 80.56 102 ASP A N 1
ATOM 783 C CA . ASP A 1 102 ? -19.570 -16.326 9.012 1.00 80.56 102 ASP A CA 1
ATOM 784 C C . ASP A 1 102 ? -19.798 -14.940 8.376 1.00 80.56 102 ASP A C 1
ATOM 786 O O . ASP A 1 102 ? -20.257 -13.999 9.029 1.00 80.56 102 ASP A O 1
ATOM 790 N N . SER A 1 103 ? -19.410 -14.769 7.110 1.00 88.12 103 SER A N 1
ATOM 791 C CA . SER A 1 103 ? -19.448 -13.464 6.438 1.00 88.12 103 SER A CA 1
ATOM 792 C C . SER A 1 103 ? -20.115 -13.499 5.063 1.00 88.12 103 SER A C 1
ATOM 794 O O . SER A 1 103 ? -20.049 -14.488 4.334 1.00 88.12 103 SER A O 1
ATOM 796 N N . GLU A 1 104 ? -20.786 -12.402 4.703 1.00 89.94 104 GLU A N 1
ATOM 797 C CA . GLU A 1 104 ? -21.427 -12.257 3.394 1.00 89.94 104 GLU A CA 1
ATOM 798 C C . GLU A 1 104 ? -20.383 -11.874 2.344 1.00 89.94 104 GLU A C 1
ATOM 800 O O . GLU A 1 104 ? -19.623 -10.926 2.525 1.00 89.94 104 GLU A O 1
ATOM 805 N N . VAL A 1 105 ? -20.353 -12.591 1.222 1.00 92.31 105 VAL A N 1
ATOM 806 C CA . VAL A 1 105 ? -19.397 -12.342 0.140 1.00 92.31 105 VAL A CA 1
ATOM 807 C C . VAL A 1 105 ? -20.054 -11.513 -0.962 1.00 92.31 105 VAL A C 1
ATOM 809 O O . VAL A 1 105 ? -21.045 -11.924 -1.561 1.00 92.31 105 VAL A O 1
ATOM 812 N N . ILE A 1 106 ? -19.461 -10.363 -1.274 1.00 93.81 106 ILE A N 1
ATOM 813 C CA . ILE A 1 106 ? -19.828 -9.504 -2.401 1.00 93.81 106 ILE A CA 1
ATOM 814 C C . ILE A 1 106 ? -18.680 -9.502 -3.409 1.00 93.81 106 ILE A C 1
ATOM 816 O O . ILE A 1 106 ? -17.515 -9.295 -3.060 1.00 93.81 106 ILE A O 1
ATOM 820 N N . THR A 1 107 ? -19.008 -9.722 -4.680 1.00 93.38 107 THR A N 1
ATOM 821 C CA . THR A 1 107 ? -18.020 -9.828 -5.757 1.00 93.38 107 THR A CA 1
ATOM 822 C C . THR A 1 107 ? -18.351 -8.921 -6.923 1.00 93.38 107 THR A C 1
ATOM 824 O O . THR A 1 107 ? -19.504 -8.868 -7.340 1.00 93.38 107 THR A O 1
ATOM 827 N N . ASP A 1 108 ? -17.328 -8.311 -7.517 1.00 92.62 108 ASP A N 1
ATOM 828 C CA . ASP A 1 108 ? -17.460 -7.518 -8.740 1.00 92.62 108 ASP A CA 1
ATOM 829 C C . ASP A 1 108 ? -16.373 -7.858 -9.773 1.00 92.62 108 ASP A C 1
ATOM 831 O O . ASP A 1 108 ? -15.206 -8.100 -9.438 1.00 92.62 108 ASP A O 1
ATOM 835 N N . ILE A 1 109 ? -16.742 -7.813 -11.057 1.00 91.06 109 ILE A N 1
ATOM 836 C CA . ILE A 1 109 ? -15.813 -7.989 -12.181 1.00 91.06 109 ILE A CA 1
ATOM 837 C C . ILE A 1 109 ? -15.829 -6.748 -13.065 1.00 91.06 109 ILE A C 1
ATOM 839 O O . ILE A 1 109 ? -16.602 -6.669 -14.013 1.00 91.06 109 ILE A O 1
ATOM 843 N N . ASP A 1 110 ? -14.972 -5.776 -12.744 1.00 88.31 110 ASP A N 1
ATOM 844 C CA . ASP A 1 110 ? -14.805 -4.540 -13.510 1.00 88.31 110 ASP A CA 1
ATOM 845 C C . ASP A 1 110 ? -13.621 -3.694 -12.971 1.00 88.31 110 ASP A C 1
ATOM 847 O O . ASP A 1 110 ? -13.081 -3.946 -11.889 1.00 88.31 110 ASP A O 1
ATOM 851 N N . SER A 1 111 ? -13.206 -2.659 -13.703 1.00 83.44 111 SER A N 1
ATOM 852 C CA . SER A 1 111 ? -12.132 -1.718 -13.354 1.00 83.44 111 SER A CA 1
ATOM 853 C C . SER A 1 111 ? -12.347 -1.038 -11.999 1.00 83.44 111 SER A C 1
ATOM 855 O O . SER A 1 111 ? -13.426 -0.528 -11.730 1.00 83.44 111 SER A O 1
ATOM 857 N N . GLY A 1 112 ? -11.307 -0.902 -11.172 1.00 79.38 112 GLY A N 1
ATOM 858 C CA . GLY A 1 112 ? -11.377 -0.207 -9.872 1.00 79.38 112 GLY A CA 1
ATOM 859 C C . GLY A 1 112 ? -11.675 1.303 -9.931 1.00 79.38 112 GLY A C 1
ATOM 860 O O . GLY A 1 112 ? -11.611 1.960 -8.897 1.00 79.38 112 GLY A O 1
ATOM 861 N N . LEU A 1 113 ? -11.950 1.846 -11.125 1.00 84.50 113 LEU A N 1
ATOM 862 C CA . LEU A 1 113 ? -12.331 3.241 -11.378 1.00 84.50 113 LEU A CA 1
ATOM 863 C C . LEU A 1 113 ? -13.833 3.443 -11.617 1.00 84.50 113 LEU A C 1
ATOM 865 O O . LEU A 1 113 ? -14.299 4.575 -11.564 1.00 84.50 113 LEU A O 1
ATOM 869 N N . ASN A 1 114 ? -14.586 2.382 -11.922 1.00 85.00 114 ASN A N 1
ATOM 870 C CA . ASN A 1 114 ? -16.033 2.500 -12.091 1.00 85.00 114 ASN A CA 1
ATOM 871 C C . ASN A 1 114 ? -16.719 2.312 -10.729 1.00 85.00 114 ASN A C 1
ATOM 873 O O . ASN A 1 114 ? -16.602 1.240 -10.137 1.00 85.00 114 ASN A O 1
ATOM 877 N N . TYR A 1 115 ? -17.421 3.344 -10.260 1.00 85.88 115 TYR A N 1
ATOM 878 C CA . TYR A 1 115 ? -18.090 3.378 -8.956 1.00 85.88 115 TYR A CA 1
ATOM 879 C C . TYR A 1 115 ? -19.560 2.934 -8.993 1.00 85.88 115 TYR A C 1
ATOM 881 O O . TYR A 1 115 ? -20.169 2.766 -7.944 1.00 85.88 115 TYR A O 1
ATOM 889 N N . SER A 1 116 ? -20.123 2.703 -10.179 1.00 86.44 116 SER A N 1
ATOM 890 C CA . SER A 1 116 ? -21.518 2.287 -10.381 1.00 86.44 116 SER A CA 1
ATOM 891 C C . SER A 1 116 ? -21.660 0.766 -10.516 1.00 86.44 116 SER A C 1
ATOM 893 O O . SER A 1 116 ? -22.500 0.280 -11.271 1.00 86.44 116 SER A O 1
ATOM 895 N N . LYS A 1 117 ? -20.788 -0.001 -9.852 1.00 89.12 117 LYS A N 1
ATOM 896 C CA . LYS A 1 117 ? -20.856 -1.469 -9.881 1.00 89.12 117 LYS A CA 1
ATOM 897 C C . LYS A 1 117 ? -21.957 -1.962 -8.959 1.00 89.12 117 LYS A C 1
ATOM 899 O O . LYS A 1 117 ? -22.080 -1.421 -7.864 1.00 89.12 117 LYS A O 1
ATOM 904 N N . PRO A 1 118 ? -22.672 -3.031 -9.327 1.00 90.44 118 PRO A N 1
ATOM 905 C CA . PRO A 1 118 ? -23.739 -3.556 -8.490 1.00 90.44 118 PRO A CA 1
ATOM 906 C C . PRO A 1 118 ? -23.238 -3.996 -7.106 1.00 90.44 118 PRO A C 1
ATOM 908 O O . PRO A 1 118 ? -23.891 -3.684 -6.114 1.00 90.44 118 PRO A O 1
ATOM 911 N N . GLY A 1 119 ? -22.077 -4.659 -7.006 1.00 92.12 119 GLY A N 1
ATOM 912 C CA . GLY A 1 119 ? -21.536 -5.087 -5.715 1.00 92.12 119 GLY A CA 1
ATOM 913 C C . GLY A 1 119 ? -21.100 -3.910 -4.841 1.00 92.12 119 GLY A C 1
ATOM 914 O O . GLY A 1 119 ? -21.473 -3.843 -3.672 1.00 92.12 119 GLY A O 1
ATOM 915 N N . LEU A 1 120 ? -20.367 -2.947 -5.406 1.00 91.75 120 LEU A N 1
ATOM 916 C CA . LEU A 1 120 ? -19.960 -1.735 -4.690 1.00 91.75 120 LEU A CA 1
ATOM 917 C C . LEU A 1 120 ? -21.157 -0.873 -4.262 1.00 91.75 120 LEU A C 1
ATOM 919 O O . LEU A 1 120 ? -21.170 -0.378 -3.138 1.00 91.75 120 LEU A O 1
ATOM 923 N N . THR A 1 121 ? -22.166 -0.701 -5.119 1.00 92.12 121 THR A N 1
ATOM 924 C CA . THR A 1 121 ? -23.386 0.042 -4.775 1.00 92.12 121 THR A CA 1
ATOM 925 C C . THR A 1 121 ? -24.139 -0.652 -3.645 1.00 92.12 121 THR A C 1
ATOM 927 O O . THR A 1 121 ? -24.460 0.003 -2.657 1.00 92.12 121 THR A O 1
ATOM 930 N N . LYS A 1 122 ? -24.308 -1.980 -3.716 1.00 93.38 122 LYS A N 1
ATOM 931 C CA . LYS A 1 122 ? -24.891 -2.771 -2.623 1.00 93.38 122 LYS A CA 1
ATOM 932 C C . LYS A 1 122 ? -24.101 -2.600 -1.321 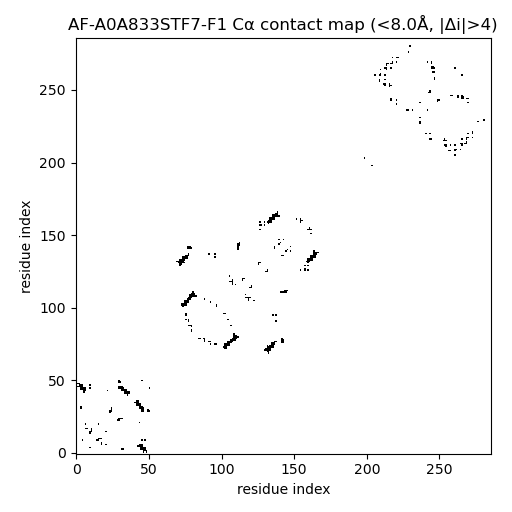1.00 93.38 122 LYS A C 1
ATOM 934 O O . LYS A 1 122 ? -24.692 -2.391 -0.269 1.00 93.38 122 LYS A O 1
ATOM 939 N N . LEU A 1 123 ? -22.768 -2.643 -1.386 1.00 93.38 123 LEU A N 1
ATOM 940 C CA . LEU A 1 123 ? -21.905 -2.444 -0.220 1.00 93.38 123 LEU A CA 1
ATOM 941 C C . LEU A 1 123 ? -22.131 -1.066 0.421 1.00 93.38 123 LEU A C 1
ATOM 943 O O . LEU A 1 123 ? -22.267 -0.976 1.636 1.00 93.38 123 LEU A O 1
ATOM 947 N N . VAL A 1 124 ? -22.185 -0.002 -0.384 1.00 92.06 124 VAL A N 1
ATOM 948 C CA . VAL A 1 124 ? -22.444 1.364 0.102 1.00 92.06 124 VAL A CA 1
ATOM 949 C C . VAL A 1 124 ? -23.836 1.467 0.726 1.00 92.06 124 VAL A C 1
ATOM 951 O O . VAL A 1 124 ? -23.963 2.002 1.822 1.00 92.06 124 VAL A O 1
ATOM 954 N N . GLU A 1 125 ? -24.866 0.920 0.079 1.00 91.69 125 GLU A N 1
ATOM 955 C CA . GLU A 1 125 ? -26.235 0.914 0.609 1.00 91.69 125 GLU A CA 1
ATOM 956 C C . GLU A 1 125 ? -26.317 0.213 1.967 1.00 91.69 125 GLU A C 1
ATOM 958 O O . GLU A 1 125 ? -26.899 0.754 2.905 1.00 91.69 125 GLU A O 1
ATOM 963 N N . MET A 1 126 ? -25.682 -0.951 2.102 1.00 90.25 126 MET A N 1
ATOM 964 C CA . MET A 1 126 ? -25.640 -1.695 3.360 1.00 90.25 126 MET A CA 1
ATOM 965 C C . MET A 1 126 ? -24.868 -0.950 4.465 1.00 90.25 126 MET A C 1
ATOM 967 O O . MET A 1 126 ? -25.234 -1.052 5.637 1.00 90.25 126 MET A O 1
ATOM 971 N N . VAL A 1 127 ? -23.828 -0.179 4.113 1.00 90.94 127 VAL A N 1
ATOM 972 C CA . VAL A 1 127 ? -23.133 0.712 5.062 1.00 90.94 127 VAL A CA 1
ATOM 973 C C . VAL A 1 127 ? -24.057 1.845 5.510 1.00 90.94 127 VAL A C 1
ATOM 975 O O . VAL A 1 127 ? -24.167 2.093 6.707 1.00 90.94 127 VAL A O 1
ATOM 978 N N . CYS A 1 128 ? -24.761 2.498 4.583 1.00 88.69 128 CYS A N 1
ATOM 979 C CA . CYS A 1 128 ? -25.700 3.574 4.910 1.00 88.69 128 CYS A CA 1
ATOM 980 C C . CYS A 1 128 ? -26.911 3.091 5.725 1.00 88.69 128 CYS A C 1
ATOM 982 O O . CYS A 1 128 ? -27.478 3.868 6.487 1.00 88.69 128 CYS A O 1
ATOM 984 N N . GLN A 1 129 ? -27.307 1.825 5.570 1.00 89.12 129 GLN A N 1
ATOM 985 C CA . GLN A 1 129 ? -28.360 1.181 6.363 1.00 89.12 129 GLN A CA 1
ATOM 986 C C . GLN A 1 129 ? -27.860 0.644 7.715 1.00 89.12 129 GLN A C 1
ATOM 988 O O . GLN A 1 129 ? -28.639 0.021 8.432 1.00 89.12 129 GLN A O 1
ATOM 993 N N . GLU A 1 130 ? -26.580 0.849 8.053 1.00 85.56 130 GLU A N 1
ATOM 994 C CA . GLU A 1 130 ? -25.947 0.390 9.301 1.00 85.56 130 GLU A CA 1
ATOM 995 C C . GLU A 1 130 ? -26.060 -1.132 9.531 1.00 85.56 130 GLU A C 1
ATOM 997 O O . GLU A 1 130 ? -26.006 -1.627 10.654 1.00 85.56 130 GLU A O 1
ATOM 1002 N N . GLN A 1 131 ? -26.180 -1.908 8.448 1.00 84.75 131 GLN A N 1
ATOM 1003 C CA . GLN A 1 131 ? -26.287 -3.373 8.500 1.00 84.75 131 GLN A CA 1
ATOM 1004 C C . GLN A 1 131 ? -24.923 -4.060 8.617 1.00 84.75 131 GLN A C 1
ATOM 1006 O O . GLN A 1 131 ? -24.845 -5.247 8.937 1.00 84.75 131 GLN A O 1
ATOM 1011 N N . ILE A 1 132 ? -23.843 -3.329 8.336 1.00 88.62 132 ILE A N 1
ATOM 1012 C CA . ILE A 1 132 ? -22.476 -3.845 8.280 1.00 88.62 132 ILE A CA 1
ATOM 1013 C C . ILE A 1 132 ? -21.688 -3.308 9.465 1.00 88.62 132 ILE A C 1
ATOM 1015 O O . ILE A 1 132 ? -21.628 -2.107 9.683 1.00 88.62 132 ILE A O 1
ATOM 1019 N N . GLY A 1 133 ? -21.015 -4.197 10.191 1.00 86.38 133 GLY A N 1
ATOM 1020 C CA . GLY A 1 133 ? -20.088 -3.811 11.261 1.00 86.38 133 GLY A CA 1
ATOM 1021 C C . GLY A 1 133 ? -18.644 -3.789 10.769 1.00 86.38 133 GLY A C 1
ATOM 1022 O O . GLY A 1 133 ? -17.791 -3.057 11.283 1.00 86.38 133 GLY A O 1
ATOM 1023 N N . ARG A 1 134 ? -18.352 -4.599 9.745 1.00 90.56 134 ARG A N 1
ATOM 1024 C CA . ARG A 1 134 ? -17.003 -4.780 9.222 1.00 90.56 134 ARG A CA 1
ATOM 1025 C C . ARG A 1 134 ? -17.002 -5.092 7.732 1.00 90.56 134 ARG A C 1
ATOM 1027 O O . ARG A 1 134 ? -17.702 -5.995 7.290 1.00 90.56 134 ARG A O 1
ATOM 1034 N N . VAL A 1 135 ? -16.140 -4.405 6.990 1.00 93.06 135 VAL A N 1
ATOM 1035 C CA . VAL A 1 135 ? -15.827 -4.708 5.590 1.00 93.06 135 VAL A CA 1
ATOM 1036 C C . VAL A 1 135 ? -14.404 -5.238 5.513 1.00 93.06 135 VAL A C 1
ATOM 1038 O O . VAL A 1 135 ? -13.469 -4.566 5.942 1.00 93.06 135 VAL A O 1
ATOM 1041 N N . VAL A 1 136 ? -14.222 -6.429 4.953 1.00 93.00 136 VAL A N 1
ATOM 1042 C CA . VAL A 1 136 ? -12.909 -7.051 4.769 1.00 93.00 136 VAL A CA 1
ATOM 1043 C C . VAL A 1 136 ? -12.568 -7.089 3.286 1.00 93.00 136 VAL A C 1
ATOM 1045 O O . VAL A 1 136 ? -13.356 -7.539 2.454 1.00 93.00 136 VAL A O 1
ATOM 1048 N N . VAL A 1 137 ? -11.362 -6.638 2.956 1.00 93.00 137 VAL A N 1
ATOM 1049 C CA . VAL A 1 137 ? -10.822 -6.643 1.595 1.00 93.00 137 VAL A CA 1
ATOM 1050 C C . VAL A 1 137 ? -9.416 -7.222 1.584 1.00 93.00 137 VAL A C 1
ATOM 1052 O O . VAL A 1 137 ? -8.651 -7.058 2.531 1.00 93.00 137 VAL A O 1
ATOM 1055 N N . THR A 1 138 ? -9.019 -7.865 0.485 1.00 90.69 138 THR A N 1
ATOM 1056 C CA . THR A 1 138 ? -7.652 -8.403 0.381 1.00 90.69 138 THR A CA 1
ATOM 1057 C C . THR A 1 138 ? -6.600 -7.295 0.269 1.00 90.69 138 THR A C 1
ATOM 1059 O O . THR A 1 138 ? -5.553 -7.375 0.897 1.00 90.69 138 THR A O 1
ATOM 1062 N N . PHE A 1 139 ? -6.871 -6.256 -0.532 1.00 88.75 139 PHE A N 1
ATOM 1063 C CA . PHE A 1 139 ? -5.985 -5.103 -0.739 1.00 88.75 139 PHE A CA 1
ATOM 1064 C C . PHE A 1 139 ? -6.814 -3.831 -0.939 1.00 88.75 139 PHE A C 1
ATOM 1066 O O . PHE A 1 139 ? -7.915 -3.901 -1.483 1.00 88.75 139 PHE A O 1
ATOM 1073 N N . LYS A 1 140 ? -6.246 -2.663 -0.620 1.00 88.81 140 LYS A N 1
ATOM 1074 C CA . LYS A 1 140 ? -6.914 -1.355 -0.786 1.00 88.81 140 LYS A CA 1
ATOM 1075 C C . LYS A 1 140 ? -7.418 -1.104 -2.218 1.00 88.81 140 LYS A C 1
ATOM 1077 O O . LYS A 1 140 ? -8.584 -0.778 -2.403 1.00 88.81 140 LYS A O 1
ATOM 1082 N N . ASP A 1 141 ? -6.593 -1.392 -3.232 1.00 86.94 141 ASP A N 1
ATOM 1083 C CA . ASP A 1 141 ? -6.939 -1.233 -4.665 1.00 86.94 141 ASP A CA 1
ATOM 1084 C C . ASP A 1 141 ? -8.064 -2.178 -5.151 1.00 86.94 141 ASP A C 1
ATOM 1086 O O . ASP A 1 141 ? -8.600 -2.033 -6.256 1.00 86.94 141 ASP A O 1
ATOM 1090 N N . ARG A 1 142 ? -8.433 -3.191 -4.353 1.00 88.50 142 ARG A N 1
ATOM 1091 C CA . ARG A 1 142 ? -9.560 -4.078 -4.682 1.00 88.50 142 ARG A CA 1
ATOM 1092 C C . ARG A 1 142 ? -10.887 -3.423 -4.371 1.00 88.50 142 ARG A C 1
ATOM 1094 O O . ARG A 1 142 ? -11.792 -3.576 -5.183 1.00 88.50 142 ARG A O 1
ATOM 1101 N N . LEU A 1 143 ? -10.946 -2.640 -3.297 1.00 88.06 143 LEU A N 1
ATOM 1102 C CA . LEU A 1 143 ? -12.098 -1.819 -2.965 1.00 88.06 143 LEU A CA 1
ATOM 1103 C C . LEU A 1 143 ? -12.257 -0.693 -3.990 1.00 88.06 143 LEU A C 1
ATOM 1105 O O . LEU A 1 143 ? -13.175 -0.716 -4.806 1.00 88.06 143 LEU A O 1
ATOM 1109 N N . MET A 1 144 ? -11.315 0.251 -3.992 1.00 87.69 144 MET A N 1
ATOM 1110 C CA . MET A 1 144 ? -11.313 1.424 -4.865 1.00 87.69 144 MET A CA 1
ATOM 1111 C C . MET A 1 144 ? -9.868 1.851 -5.131 1.00 87.69 144 MET A C 1
ATOM 1113 O O . MET A 1 144 ? -9.032 1.838 -4.227 1.00 87.69 144 MET A O 1
ATOM 1117 N N . ARG A 1 145 ? -9.566 2.240 -6.373 1.00 85.69 145 ARG A N 1
ATOM 1118 C CA . ARG A 1 145 ? -8.217 2.694 -6.756 1.00 85.69 145 ARG A CA 1
ATOM 1119 C C . ARG A 1 145 ? -7.934 4.129 -6.318 1.00 85.69 145 ARG A C 1
ATOM 1121 O O . ARG A 1 145 ? -6.809 4.461 -5.961 1.00 85.69 145 ARG A O 1
ATOM 1128 N N . PHE A 1 146 ? -8.975 4.956 -6.335 1.00 85.19 146 PHE A N 1
ATOM 1129 C CA . PHE A 1 146 ? -8.990 6.321 -5.822 1.00 85.19 146 PHE A CA 1
ATOM 1130 C C . PHE A 1 146 ? -10.230 6.509 -4.950 1.00 85.19 146 PHE A C 1
ATOM 1132 O O . PHE A 1 146 ? -11.235 5.830 -5.150 1.00 85.19 146 PHE A O 1
ATOM 1139 N N . GLY A 1 147 ? -10.165 7.425 -3.985 1.00 84.31 147 GLY A N 1
ATOM 1140 C CA . GLY A 1 147 ? -11.295 7.695 -3.094 1.00 84.31 147 GLY A CA 1
ATOM 1141 C C . GLY A 1 147 ? -11.461 6.675 -1.966 1.00 84.31 147 GLY A C 1
ATOM 1142 O O . GLY A 1 147 ? -12.480 6.703 -1.280 1.00 84.31 147 GLY A O 1
ATOM 1143 N N . TYR A 1 148 ? -10.457 5.823 -1.725 1.00 90.56 148 TYR A N 1
ATOM 1144 C CA . TYR A 1 148 ? -10.436 4.941 -0.556 1.00 90.56 148 TYR A CA 1
ATOM 1145 C C . TYR A 1 148 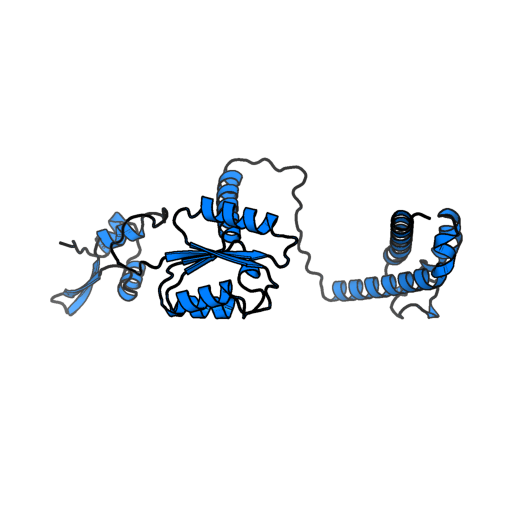? -10.552 5.751 0.740 1.00 90.56 148 TYR A C 1
ATOM 1147 O O . TYR A 1 148 ? -11.315 5.388 1.625 1.00 90.56 148 TYR A O 1
ATOM 1155 N N . GLU A 1 149 ? -9.855 6.884 0.836 1.00 90.56 149 GLU A N 1
ATOM 1156 C CA . GLU A 1 149 ? -9.878 7.756 2.012 1.00 90.56 149 GLU A CA 1
ATOM 1157 C C . GLU A 1 149 ? -11.264 8.365 2.256 1.00 90.56 149 GLU A C 1
ATOM 1159 O O . GLU A 1 149 ? -11.640 8.621 3.400 1.00 90.56 149 GLU A O 1
ATOM 1164 N N . LEU A 1 150 ? -12.028 8.612 1.186 1.00 90.81 150 LEU A N 1
ATOM 1165 C CA . LEU A 1 150 ? -13.401 9.104 1.284 1.00 90.81 150 LEU A CA 1
ATOM 1166 C C . LEU A 1 150 ? -14.328 8.001 1.799 1.00 90.81 150 LEU A C 1
ATOM 1168 O O . LEU A 1 150 ? -15.077 8.228 2.747 1.00 90.81 150 LEU A O 1
ATOM 1172 N N . PHE A 1 151 ? -14.229 6.805 1.220 1.00 91.12 151 PHE A N 1
ATOM 1173 C CA . PHE A 1 151 ? -14.990 5.645 1.674 1.00 91.12 151 PHE A CA 1
ATOM 1174 C C . PHE A 1 151 ? -14.649 5.279 3.126 1.00 91.12 151 PHE A C 1
ATOM 1176 O O . PHE A 1 151 ? -15.538 5.010 3.925 1.00 91.12 151 PHE A O 1
ATOM 1183 N N . GLU A 1 152 ? -13.376 5.364 3.517 1.00 91.38 152 GLU A N 1
ATOM 1184 C CA . GLU A 1 152 ? -12.939 5.144 4.895 1.00 91.38 152 GLU A CA 1
ATOM 1185 C C . GLU A 1 152 ? -13.559 6.152 5.872 1.00 91.38 152 GLU A C 1
ATOM 1187 O O . GLU A 1 152 ? -13.970 5.769 6.966 1.00 91.38 152 GLU A O 1
ATOM 1192 N N . LYS A 1 153 ? -13.651 7.434 5.497 1.00 91.19 153 LYS A N 1
ATOM 1193 C CA . LYS A 1 153 ? -14.329 8.450 6.319 1.00 91.19 153 LYS A CA 1
ATOM 1194 C C . LYS A 1 153 ? -15.819 8.157 6.470 1.00 91.19 153 LYS A C 1
ATOM 1196 O O . LYS A 1 153 ? -16.309 8.178 7.591 1.00 91.19 153 LYS A O 1
ATOM 1201 N N . MET A 1 154 ? -16.496 7.815 5.375 1.00 91.69 154 MET A N 1
ATOM 1202 C CA . MET A 1 154 ? -17.910 7.427 5.388 1.00 91.69 154 MET A CA 1
ATOM 1203 C C . MET A 1 154 ? -18.142 6.213 6.301 1.00 91.69 154 MET A C 1
ATOM 1205 O O . MET A 1 154 ? -19.016 6.232 7.160 1.00 91.69 154 MET A O 1
ATOM 1209 N N . CYS A 1 155 ? -17.308 5.177 6.189 1.00 90.19 155 CYS A N 1
ATOM 1210 C CA . CYS A 1 155 ? -17.384 4.021 7.077 1.00 90.19 155 CYS A CA 1
ATOM 1211 C C . CYS A 1 155 ? -17.162 4.401 8.547 1.00 90.19 155 CYS A C 1
ATOM 1213 O O . CYS A 1 155 ? -17.877 3.899 9.406 1.00 90.19 155 CYS A O 1
ATOM 1215 N N . LYS A 1 156 ? -16.230 5.314 8.853 1.00 89.31 156 LYS A N 1
ATOM 1216 C CA . LYS A 1 156 ? -16.010 5.798 10.228 1.00 89.31 156 LYS A CA 1
ATOM 1217 C C . LYS A 1 156 ? -17.230 6.516 10.801 1.00 89.31 156 LYS A C 1
ATOM 1219 O O . LYS A 1 156 ? -17.518 6.324 11.978 1.00 89.31 156 LYS A O 1
ATOM 1224 N N . GLU A 1 157 ? -17.934 7.307 9.994 1.00 89.06 157 GLU A N 1
ATOM 1225 C CA . GLU A 1 157 ? -19.175 7.980 10.406 1.00 89.06 157 GLU A CA 1
ATOM 1226 C C . GLU A 1 157 ? -20.282 6.972 10.744 1.00 89.06 157 GLU A C 1
ATOM 1228 O O . GLU A 1 157 ? -20.970 7.137 11.747 1.00 89.06 157 GLU A O 1
ATOM 1233 N N . HIS A 1 158 ? -20.373 5.875 9.988 1.00 87.12 158 HIS A N 1
ATOM 1234 C CA . HIS A 1 158 ? -21.319 4.778 10.228 1.00 87.12 158 HIS A CA 1
ATOM 1235 C C . HIS A 1 158 ? -20.783 3.677 11.166 1.00 87.12 158 HIS A C 1
ATOM 1237 O O . HIS A 1 158 ? -21.345 2.590 11.240 1.00 87.12 158 HIS A O 1
ATOM 1243 N N . THR A 1 159 ? -19.691 3.922 11.904 1.00 87.75 159 THR A N 1
ATOM 1244 C CA . THR A 1 159 ? -19.081 2.949 12.843 1.00 87.75 159 THR A CA 1
ATOM 1245 C C . THR A 1 159 ? -18.653 1.617 12.188 1.00 87.75 159 THR A C 1
ATOM 1247 O O . THR A 1 159 ? -18.463 0.602 12.858 1.00 87.75 159 THR A O 1
ATOM 1250 N N . VAL A 1 160 ? -18.429 1.611 10.874 1.00 91.19 160 VAL A N 1
ATOM 1251 C CA . VAL A 1 160 ? -17.994 0.443 10.100 1.00 91.19 160 VAL A CA 1
ATOM 1252 C C . VAL A 1 160 ? -16.470 0.368 10.061 1.00 91.19 160 VAL A C 1
ATOM 1254 O O . VAL A 1 160 ? -15.786 1.320 9.675 1.00 91.19 160 VAL A O 1
ATOM 1257 N N . LYS A 1 161 ? -15.908 -0.791 10.420 1.00 89.88 161 LYS A N 1
ATOM 1258 C CA . LYS A 1 161 ? -14.456 -1.028 10.352 1.00 89.88 161 LYS A CA 1
ATOM 1259 C C . LYS A 1 161 ? -14.055 -1.621 9.003 1.00 89.88 161 LYS A C 1
ATOM 1261 O O . LYS A 1 161 ? -14.592 -2.649 8.602 1.00 89.88 161 LYS A O 1
ATOM 1266 N N . ILE A 1 162 ? -13.069 -1.022 8.337 1.00 91.56 162 ILE A N 1
ATOM 1267 C CA . ILE A 1 162 ? -12.464 -1.583 7.121 1.00 91.56 162 ILE A CA 1
ATOM 1268 C C . ILE A 1 162 ? -11.187 -2.333 7.502 1.00 91.56 162 ILE A C 1
ATOM 1270 O O . ILE A 1 162 ? -10.287 -1.752 8.108 1.00 91.56 162 ILE A O 1
ATOM 1274 N N . VAL A 1 163 ? -11.102 -3.605 7.122 1.00 90.00 163 VAL A N 1
ATOM 1275 C CA . VAL A 1 163 ? -9.958 -4.486 7.374 1.00 90.00 163 VAL A CA 1
ATOM 1276 C C . VAL A 1 163 ? -9.289 -4.852 6.054 1.00 90.00 163 VAL A C 1
ATOM 1278 O O . VAL A 1 163 ? -9.938 -5.340 5.127 1.00 90.00 163 VAL A O 1
ATOM 1281 N N . VAL A 1 164 ? -7.976 -4.625 5.968 1.00 91.81 164 VAL A N 1
ATOM 1282 C CA . VAL A 1 164 ? -7.163 -4.979 4.799 1.00 91.81 164 VAL A CA 1
ATOM 1283 C C . VAL A 1 164 ? -6.312 -6.198 5.138 1.00 91.81 164 VAL A C 1
ATOM 1285 O O . VAL A 1 164 ? -5.261 -6.077 5.763 1.00 91.81 164 VAL A O 1
ATOM 1288 N N . TYR A 1 165 ? -6.743 -7.371 4.677 1.00 87.62 165 TYR A N 1
ATOM 1289 C CA . TYR A 1 165 ? -6.160 -8.654 5.077 1.00 87.62 165 TYR A CA 1
ATOM 1290 C C . TYR A 1 165 ? -4.659 -8.766 4.763 1.00 87.62 165 TYR A C 1
ATOM 1292 O O . TYR A 1 165 ? -3.883 -9.272 5.567 1.00 87.62 165 TYR A O 1
ATOM 1300 N N . ALA A 1 166 ? -4.205 -8.263 3.609 1.00 84.00 166 ALA A N 1
ATOM 1301 C CA . ALA A 1 166 ? -2.787 -8.337 3.252 1.00 84.00 166 ALA A CA 1
ATOM 1302 C C . ALA A 1 166 ? -1.875 -7.469 4.135 1.00 84.00 166 ALA A C 1
ATOM 1304 O O . ALA A 1 166 ? -0.696 -7.793 4.283 1.00 84.00 166 ALA A O 1
ATOM 1305 N N . ASP A 1 167 ? -2.388 -6.366 4.687 1.00 80.19 167 ASP A N 1
ATOM 1306 C CA . ASP A 1 167 ? -1.608 -5.518 5.590 1.00 80.19 167 ASP A CA 1
ATOM 1307 C C . ASP A 1 167 ? -1.506 -6.179 6.973 1.00 80.19 167 ASP A C 1
ATOM 1309 O O . ASP A 1 167 ? -0.411 -6.227 7.530 1.00 80.19 167 ASP A O 1
ATOM 1313 N N . GLU A 1 168 ? -2.588 -6.797 7.459 1.00 76.69 168 GLU A N 1
ATOM 1314 C CA . GLU A 1 168 ? -2.578 -7.577 8.704 1.00 76.69 168 GLU A CA 1
ATOM 1315 C C . GLU A 1 168 ? -1.576 -8.730 8.640 1.00 76.69 168 GLU A C 1
ATOM 1317 O O . GLU A 1 168 ? -0.709 -8.823 9.503 1.00 76.69 168 GLU A O 1
ATOM 1322 N N . GLN A 1 169 ? -1.610 -9.540 7.575 1.00 77.25 169 GLN A N 1
ATOM 1323 C CA . GLN A 1 169 ? -0.666 -10.651 7.397 1.00 77.25 169 GLN A CA 1
ATOM 1324 C C . GLN A 1 169 ? 0.792 -10.174 7.429 1.00 77.25 169 GLN A C 1
ATOM 1326 O O . GLN A 1 169 ? 1.629 -10.759 8.113 1.00 77.25 169 GLN A O 1
ATOM 1331 N N . ARG A 1 170 ? 1.100 -9.057 6.758 1.00 74.94 170 ARG A N 1
ATOM 1332 C CA . ARG A 1 170 ? 2.449 -8.470 6.771 1.00 74.94 170 ARG A CA 1
ATOM 1333 C C . ARG A 1 170 ? 2.870 -7.999 8.156 1.00 74.94 170 ARG A C 1
ATOM 1335 O O . ARG A 1 170 ? 4.054 -8.056 8.481 1.00 74.94 170 ARG A O 1
ATOM 1342 N N . GLU A 1 171 ? 1.948 -7.475 8.954 1.00 72.12 171 GLU A N 1
ATOM 1343 C CA . GLU A 1 171 ? 2.236 -7.087 10.334 1.00 72.12 171 GLU A CA 1
ATOM 1344 C C . GLU A 1 171 ? 2.471 -8.308 11.223 1.00 72.12 171 GLU A C 1
ATOM 1346 O O . GLU A 1 171 ? 3.424 -8.302 12.006 1.00 72.12 171 GLU A O 1
ATOM 1351 N N . THR A 1 172 ? 1.682 -9.373 11.063 1.00 73.38 172 THR A N 1
ATOM 1352 C CA . THR A 1 172 ? 1.874 -10.640 11.780 1.00 73.38 172 THR A CA 1
ATOM 1353 C C . THR A 1 172 ? 3.222 -11.272 11.434 1.00 73.38 172 THR A C 1
ATOM 1355 O O . THR A 1 172 ? 3.989 -11.607 12.335 1.00 73.38 172 THR A O 1
ATOM 1358 N N . GLU A 1 173 ? 3.562 -11.338 10.145 1.00 74.25 173 GLU A N 1
ATOM 1359 C CA . GLU A 1 173 ? 4.854 -11.828 9.650 1.00 74.25 173 GLU A CA 1
ATOM 1360 C C . GLU A 1 173 ? 6.024 -10.997 10.193 1.00 74.25 173 GLU A C 1
ATOM 1362 O O . GLU A 1 173 ? 7.040 -11.544 10.619 1.00 74.25 173 GLU A O 1
ATOM 1367 N N . ARG A 1 174 ? 5.900 -9.662 10.222 1.00 70.69 174 ARG A N 1
ATOM 1368 C CA . ARG A 1 174 ? 6.929 -8.777 10.798 1.00 70.69 174 ARG A CA 1
ATOM 1369 C C . ARG A 1 174 ? 7.105 -9.003 12.293 1.00 70.69 174 ARG A C 1
ATOM 1371 O O . ARG A 1 174 ? 8.241 -9.050 12.756 1.00 70.69 174 ARG A O 1
ATOM 1378 N N . ARG A 1 175 ? 6.005 -9.139 13.040 1.00 69.44 175 ARG A N 1
ATOM 1379 C CA . ARG A 1 175 ? 6.044 -9.423 14.481 1.00 69.44 175 ARG A CA 1
ATOM 1380 C C . ARG A 1 175 ? 6.719 -10.767 14.751 1.00 69.44 175 ARG A C 1
ATOM 1382 O O . ARG A 1 175 ? 7.616 -10.818 15.586 1.00 69.44 175 ARG A O 1
ATOM 1389 N N . GLN A 1 176 ? 6.360 -11.814 14.007 1.00 68.69 176 GLN A N 1
ATOM 1390 C CA . GLN A 1 176 ? 6.997 -13.132 14.106 1.00 68.69 176 GLN A CA 1
ATOM 1391 C C . GLN A 1 176 ? 8.485 -13.075 13.753 1.00 68.69 176 GLN A C 1
ATOM 1393 O O . GLN A 1 176 ? 9.312 -13.562 14.516 1.00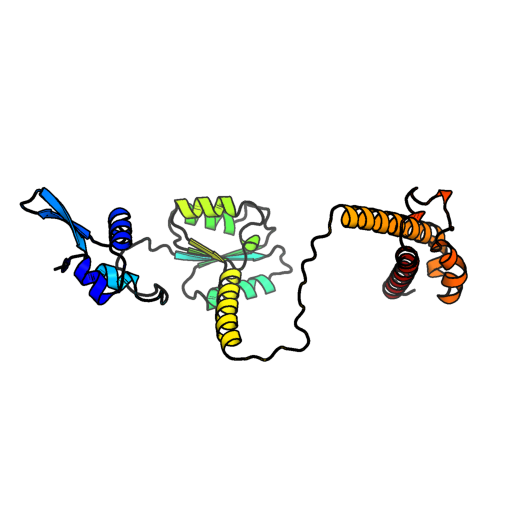 68.69 176 GLN A O 1
ATOM 1398 N N . LYS A 1 177 ? 8.852 -12.389 12.668 1.00 65.19 177 LYS A N 1
ATOM 1399 C CA . LYS A 1 177 ? 10.252 -12.241 12.269 1.00 65.19 177 LYS A CA 1
ATOM 1400 C C . LYS A 1 177 ? 11.097 -11.502 13.313 1.00 65.19 177 LYS A C 1
ATOM 1402 O O . LYS A 1 177 ? 12.206 -11.932 13.594 1.00 65.19 177 LYS A O 1
ATOM 1407 N N . CYS A 1 178 ? 10.585 -10.443 13.944 1.00 58.44 178 CYS A N 1
ATOM 1408 C CA . CYS A 1 178 ? 11.298 -9.763 15.035 1.00 58.44 178 CYS A CA 1
ATOM 1409 C C . CYS A 1 178 ? 11.517 -10.664 16.267 1.00 58.44 178 CYS A C 1
ATOM 1411 O O . CYS A 1 178 ? 12.539 -10.545 16.948 1.00 58.44 178 CYS A O 1
ATOM 1413 N N . LEU A 1 179 ? 10.574 -11.568 16.549 1.00 60.69 179 LEU A N 1
ATOM 1414 C CA . LEU A 1 179 ? 10.700 -12.559 17.621 1.00 60.69 179 LEU A CA 1
ATOM 1415 C C . LEU A 1 179 ? 11.734 -13.641 17.263 1.00 60.69 179 LEU A C 1
ATOM 1417 O O . LEU A 1 179 ? 12.506 -14.061 18.122 1.00 60.69 179 LEU A O 1
ATOM 1421 N N . GLU A 1 180 ? 11.804 -14.047 15.995 1.00 57.28 180 GLU A N 1
ATOM 1422 C CA . GLU A 1 180 ? 12.782 -15.022 15.494 1.00 57.28 180 GLU A CA 1
ATOM 1423 C C . GLU A 1 180 ? 14.203 -14.445 15.359 1.00 57.28 180 GLU A C 1
ATOM 1425 O O . GLU A 1 180 ? 15.174 -15.122 15.711 1.00 57.28 180 GLU A O 1
ATOM 1430 N N . ASP A 1 181 ? 14.336 -13.185 14.933 1.00 52.31 181 ASP A N 1
ATOM 1431 C CA . ASP A 1 181 ? 15.612 -12.459 14.818 1.00 52.31 181 ASP A CA 1
ATOM 1432 C C . ASP A 1 181 ? 16.269 -12.249 16.199 1.00 52.31 181 ASP A C 1
ATOM 1434 O O . ASP A 1 181 ? 17.493 -12.203 16.308 1.00 52.31 181 ASP A O 1
ATOM 1438 N N . SER A 1 182 ? 15.477 -12.222 17.280 1.00 49.53 182 SER A N 1
ATOM 1439 C CA . SER A 1 182 ? 15.988 -12.198 18.663 1.00 49.53 182 SER A CA 1
ATOM 1440 C C . SER A 1 182 ? 16.582 -13.544 19.116 1.00 49.53 182 SER A C 1
ATOM 1442 O O . SER A 1 182 ? 17.289 -13.599 20.121 1.00 49.53 182 SER A O 1
ATOM 1444 N N . GLY A 1 183 ? 16.310 -14.638 18.393 1.00 52.56 183 GLY A N 1
ATOM 1445 C CA . GLY A 1 183 ? 16.719 -15.999 18.754 1.00 52.56 183 GLY A CA 1
ATOM 1446 C C . GLY A 1 183 ? 17.732 -16.660 17.814 1.00 52.56 183 GLY A C 1
ATOM 1447 O O . GLY A 1 183 ? 18.286 -17.701 18.171 1.00 52.56 183 GLY A O 1
ATOM 1448 N N . LYS A 1 184 ? 17.998 -16.115 16.618 1.00 40.06 184 LYS A N 1
ATOM 1449 C CA . LYS A 1 184 ? 18.930 -16.728 15.653 1.00 40.06 184 LYS A CA 1
ATOM 1450 C C . LYS A 1 184 ? 19.747 -15.687 14.883 1.00 40.06 184 LYS A C 1
ATOM 1452 O O . LYS A 1 184 ? 19.346 -15.228 13.821 1.00 40.06 184 LYS A O 1
ATOM 1457 N N . ASN A 1 185 ? 20.981 -15.457 15.336 1.00 42.38 185 ASN A N 1
ATOM 1458 C CA . ASN A 1 185 ? 22.072 -14.993 14.472 1.00 42.38 185 ASN A CA 1
ATOM 1459 C C . ASN A 1 185 ? 22.359 -16.064 13.404 1.00 42.38 185 ASN A C 1
ATOM 1461 O O . ASN A 1 185 ? 23.179 -16.960 13.605 1.00 42.38 185 ASN A O 1
ATOM 1465 N N . LYS A 1 186 ? 21.668 -15.996 12.267 1.00 48.16 186 LYS A N 1
ATOM 1466 C CA . LYS A 1 186 ? 22.100 -16.630 11.016 1.00 48.16 186 LYS A CA 1
ATOM 1467 C C . LYS A 1 186 ? 21.879 -15.643 9.882 1.00 48.16 186 LYS A C 1
ATOM 1469 O O . LYS A 1 186 ? 20.843 -15.646 9.225 1.00 48.16 186 LYS A O 1
ATOM 1474 N N . GLU A 1 187 ? 22.876 -14.795 9.664 1.00 48.81 187 GLU A N 1
ATOM 1475 C CA . GLU A 1 187 ? 22.957 -13.980 8.460 1.00 48.81 187 GLU A CA 1
ATOM 1476 C C . GLU A 1 187 ? 23.024 -14.908 7.242 1.00 48.81 187 GLU A C 1
ATOM 1478 O O . GLU A 1 187 ? 23.967 -15.676 7.055 1.00 48.81 187 GLU A O 1
ATOM 1483 N N . SER A 1 188 ? 21.980 -14.874 6.415 1.00 52.66 188 SER A N 1
ATOM 1484 C CA . SER A 1 188 ? 22.039 -15.463 5.083 1.00 52.66 188 SER A CA 1
ATOM 1485 C C . SER A 1 188 ? 23.036 -14.660 4.232 1.00 52.66 188 SER A C 1
ATOM 1487 O O . SER A 1 188 ? 22.947 -13.430 4.250 1.00 52.66 188 SER A O 1
ATOM 1489 N N . PRO A 1 189 ? 23.894 -15.292 3.413 1.00 57.31 189 PRO A N 1
ATOM 1490 C CA . PRO A 1 189 ? 24.923 -14.605 2.620 1.00 57.31 189 PRO A CA 1
ATOM 1491 C C . PRO A 1 189 ? 24.399 -13.636 1.536 1.00 57.31 189 PRO A C 1
ATOM 1493 O O . PRO A 1 189 ? 25.200 -12.995 0.867 1.00 57.31 189 PRO A O 1
ATOM 1496 N N . ASN A 1 190 ? 23.077 -13.489 1.369 1.00 57.56 190 ASN A N 1
ATOM 1497 C CA . ASN A 1 190 ? 22.440 -12.599 0.388 1.00 57.56 190 ASN A CA 1
ATOM 1498 C C . ASN A 1 190 ? 21.549 -11.512 1.025 1.00 57.56 190 ASN A C 1
ATOM 1500 O O . ASN A 1 190 ? 20.571 -11.071 0.413 1.00 57.56 190 ASN A O 1
ATOM 1504 N N . SER A 1 191 ? 21.839 -11.058 2.250 1.00 56.78 191 SER A N 1
ATOM 1505 C CA . SER A 1 191 ? 21.133 -9.903 2.813 1.00 56.78 191 SER A CA 1
ATOM 1506 C C . SER A 1 191 ? 21.498 -8.634 2.025 1.00 56.78 191 SER A C 1
ATOM 1508 O O . SER A 1 191 ? 22.587 -8.075 2.123 1.00 56.78 191 SER A O 1
ATOM 1510 N N . VAL A 1 192 ? 20.575 -8.175 1.176 1.00 61.94 192 VAL A N 1
ATOM 1511 C CA . VAL A 1 192 ? 20.749 -6.940 0.399 1.00 61.94 192 VAL A CA 1
ATOM 1512 C C . VAL A 1 192 ? 20.691 -5.750 1.356 1.00 61.94 192 VAL A C 1
ATOM 1514 O O . VAL A 1 192 ? 19.610 -5.282 1.724 1.00 61.94 192 VAL A O 1
ATOM 1517 N N . ILE A 1 193 ? 21.860 -5.245 1.754 1.00 70.19 193 ILE A N 1
ATOM 1518 C CA . ILE A 1 193 ? 21.978 -4.007 2.524 1.00 70.19 193 ILE A CA 1
ATOM 1519 C C . ILE A 1 193 ? 21.612 -2.846 1.598 1.00 70.19 193 ILE A C 1
ATOM 1521 O O . ILE A 1 193 ? 22.364 -2.462 0.702 1.00 70.19 193 ILE A O 1
ATOM 1525 N N . LYS A 1 194 ? 20.428 -2.267 1.808 1.00 61.16 194 LYS A N 1
ATOM 1526 C CA . LYS A 1 194 ? 20.013 -1.050 1.105 1.00 61.16 194 LYS A CA 1
ATOM 1527 C C . LYS A 1 194 ? 20.679 0.159 1.755 1.00 61.16 194 LYS A C 1
ATOM 1529 O O . LYS A 1 194 ? 20.124 0.759 2.673 1.00 61.16 194 LYS A O 1
ATOM 1534 N N . ILE A 1 195 ? 21.858 0.523 1.262 1.00 76.12 195 ILE A N 1
ATOM 1535 C CA . ILE A 1 195 ? 22.534 1.763 1.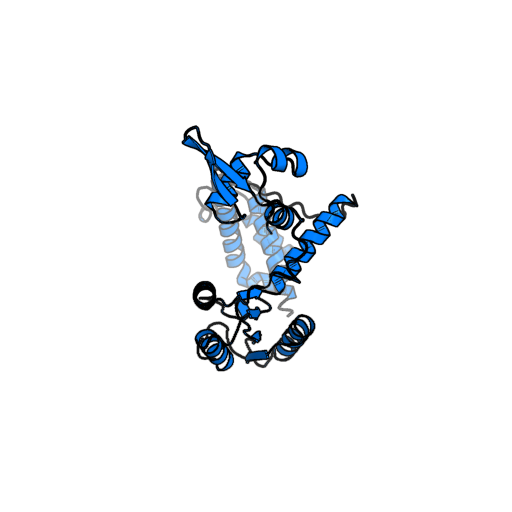648 1.00 76.12 195 ILE A CA 1
ATOM 1536 C C . ILE A 1 195 ? 21.808 2.933 0.974 1.00 76.12 195 ILE A C 1
ATOM 1538 O O . ILE A 1 195 ? 21.743 3.020 -0.251 1.00 76.12 195 ILE A O 1
ATOM 1542 N N . LYS A 1 196 ? 21.237 3.836 1.776 1.00 73.06 196 LYS A N 1
ATOM 1543 C CA . LYS A 1 196 ? 20.679 5.100 1.282 1.00 73.06 196 LYS A CA 1
ATOM 1544 C C . LYS A 1 196 ? 21.780 6.154 1.296 1.00 73.06 196 LYS A C 1
ATOM 1546 O O . LYS A 1 196 ? 22.124 6.667 2.355 1.00 73.06 196 LYS A O 1
ATOM 1551 N N . VAL A 1 197 ? 22.320 6.462 0.122 1.00 78.31 197 VAL A N 1
ATOM 1552 C CA . VAL A 1 197 ? 23.295 7.542 -0.062 1.00 78.31 197 VAL A CA 1
ATOM 1553 C C . VAL A 1 197 ? 22.544 8.826 -0.410 1.00 78.31 197 VAL A C 1
ATOM 1555 O O . VAL A 1 197 ? 21.703 8.828 -1.311 1.00 78.31 197 VAL A O 1
ATOM 1558 N N . TYR A 1 198 ? 22.836 9.915 0.301 1.00 86.06 198 TYR A N 1
ATOM 1559 C CA . TYR A 1 198 ? 22.296 11.243 0.010 1.00 86.06 198 TYR A CA 1
ATOM 1560 C C . TYR A 1 198 ? 23.411 12.121 -0.561 1.00 86.06 198 TYR A C 1
ATOM 1562 O O . TYR A 1 198 ? 24.216 12.632 0.215 1.00 86.06 198 TYR A O 1
ATOM 1570 N N . PRO A 1 199 ? 23.476 12.296 -1.892 1.00 88.38 199 PRO A N 1
ATOM 1571 C CA . PRO A 1 199 ? 24.562 13.044 -2.502 1.00 88.38 199 PRO A CA 1
ATOM 1572 C C . PRO A 1 199 ? 24.507 14.532 -2.144 1.00 88.38 199 PRO A C 1
ATOM 1574 O O . PRO A 1 199 ? 23.422 15.125 -2.025 1.00 88.38 199 PRO A O 1
ATOM 1577 N N . THR A 1 200 ? 25.684 15.141 -2.012 1.00 92.94 200 THR A N 1
ATOM 1578 C CA . THR A 1 200 ? 25.859 16.585 -1.816 1.00 92.94 200 THR A CA 1
ATOM 1579 C C . THR A 1 200 ? 25.363 17.375 -3.037 1.00 92.94 200 THR A C 1
ATOM 1581 O O . THR A 1 200 ? 25.050 16.819 -4.093 1.00 92.94 200 THR A O 1
ATOM 1584 N N . LYS A 1 201 ? 25.238 18.706 -2.923 1.00 91.62 201 LYS A N 1
ATOM 1585 C CA . LYS A 1 201 ? 24.800 19.549 -4.057 1.00 91.62 201 LYS A CA 1
ATOM 1586 C C . LYS A 1 201 ? 25.772 19.472 -5.244 1.00 91.62 201 LYS A C 1
ATOM 1588 O O . LYS A 1 201 ? 25.329 19.452 -6.393 1.00 91.62 201 LYS A O 1
ATOM 1593 N N . GLU A 1 202 ? 27.068 19.397 -4.963 1.00 90.31 202 GLU A N 1
ATOM 1594 C CA . GLU A 1 202 ? 28.122 19.271 -5.975 1.00 90.31 202 GLU A CA 1
ATOM 1595 C C . GLU A 1 202 ? 28.046 17.907 -6.668 1.00 90.31 202 GLU A C 1
ATOM 1597 O O . GLU A 1 202 ? 27.990 17.842 -7.896 1.00 90.31 202 GLU A O 1
ATOM 1602 N N . GLU A 1 203 ? 27.890 16.828 -5.897 1.00 90.75 203 GLU A N 1
ATOM 1603 C CA . GLU A 1 203 ? 27.721 15.469 -6.427 1.00 90.75 203 GLU A CA 1
ATOM 1604 C C . GLU A 1 203 ? 26.463 15.332 -7.290 1.00 90.75 203 GLU A C 1
ATOM 1606 O O . GLU A 1 203 ? 26.504 14.720 -8.354 1.00 90.75 203 GLU A O 1
ATOM 1611 N N . LYS A 1 204 ? 25.340 15.944 -6.893 1.00 91.31 204 LYS A N 1
ATOM 1612 C CA . LYS A 1 204 ? 24.122 15.978 -7.724 1.00 91.31 204 LYS A CA 1
ATOM 1613 C C . LYS A 1 204 ? 24.346 16.697 -9.051 1.00 91.31 204 LYS A C 1
ATOM 1615 O O . LYS A 1 204 ? 23.810 16.276 -10.079 1.00 91.31 204 LYS A O 1
ATOM 1620 N N . THR A 1 205 ? 25.129 17.772 -9.034 1.00 92.81 205 THR A N 1
ATOM 1621 C CA . THR A 1 205 ? 25.473 18.526 -10.244 1.00 92.81 205 THR A CA 1
ATOM 1622 C C . THR A 1 205 ? 26.346 17.677 -11.165 1.00 92.81 205 THR A C 1
ATOM 1624 O O . THR A 1 205 ? 26.040 17.561 -12.351 1.00 92.81 205 THR A O 1
ATOM 1627 N N . LEU A 1 206 ? 27.363 17.005 -10.616 1.00 92.25 206 LEU A N 1
ATOM 1628 C CA . LEU A 1 206 ? 28.218 16.079 -11.359 1.00 92.25 206 LEU A CA 1
ATOM 1629 C C . LEU A 1 206 ? 27.417 14.909 -11.946 1.00 92.25 206 LEU A C 1
ATOM 1631 O O . LEU A 1 206 ? 27.533 14.634 -13.136 1.00 92.25 206 LEU A O 1
ATOM 1635 N N . LEU A 1 207 ? 26.535 14.284 -11.161 1.00 91.69 207 LEU A N 1
ATOM 1636 C CA . LEU A 1 207 ? 25.643 13.220 -11.631 1.00 91.69 207 LEU A CA 1
ATOM 1637 C C . LEU A 1 207 ? 24.757 13.689 -12.788 1.00 91.69 207 LEU A C 1
ATOM 1639 O O . LEU A 1 207 ? 24.607 12.986 -13.782 1.00 91.69 207 LEU A O 1
ATOM 1643 N N . THR A 1 208 ? 24.196 14.894 -12.696 1.00 91.69 208 THR A N 1
ATOM 1644 C CA . THR A 1 208 ? 23.373 15.462 -13.775 1.00 91.69 208 THR A CA 1
ATOM 1645 C C . THR A 1 208 ? 24.193 15.651 -15.053 1.00 91.69 208 THR A C 1
ATOM 1647 O O . THR A 1 208 ? 23.722 15.301 -16.137 1.00 91.69 208 THR A O 1
ATOM 1650 N N . LYS A 1 209 ? 25.438 16.134 -14.933 1.00 92.62 209 LYS A N 1
ATOM 1651 C CA . LYS A 1 209 ? 26.377 16.245 -16.060 1.00 92.62 209 LYS A CA 1
ATOM 1652 C C . LYS A 1 209 ? 26.703 14.869 -16.653 1.00 92.62 209 LYS A C 1
ATOM 1654 O O . LYS A 1 209 ? 26.607 14.709 -17.866 1.00 92.62 209 LYS A O 1
ATOM 1659 N N . MET A 1 210 ? 26.986 13.871 -15.812 1.00 92.81 210 MET A N 1
ATOM 1660 C CA . MET A 1 210 ? 27.249 12.480 -16.212 1.00 92.81 210 MET A CA 1
ATOM 1661 C C . MET A 1 210 ? 26.073 11.857 -16.973 1.00 92.81 210 MET A C 1
ATOM 1663 O O . MET A 1 210 ? 26.264 11.286 -18.043 1.00 92.81 210 MET A O 1
ATOM 1667 N N . PHE A 1 211 ? 24.843 11.982 -16.465 1.00 92.62 211 PHE A N 1
ATOM 1668 C CA . PHE A 1 211 ? 23.659 11.463 -17.157 1.00 92.62 211 PHE A CA 1
ATOM 1669 C C . PHE A 1 211 ? 23.385 12.212 -18.464 1.00 92.62 211 PHE A C 1
ATOM 1671 O O . PHE A 1 211 ? 22.964 11.602 -19.446 1.00 92.62 211 PHE A O 1
ATOM 1678 N N . GLY A 1 212 ? 23.633 13.525 -18.490 1.00 91.25 212 GLY A N 1
ATOM 1679 C CA . GLY A 1 212 ? 23.476 14.354 -19.681 1.00 91.25 212 GLY A CA 1
ATOM 1680 C C . GLY A 1 212 ? 24.424 13.949 -20.809 1.00 91.25 212 GLY A C 1
ATOM 1681 O O . GLY A 1 212 ? 23.973 13.735 -21.936 1.00 91.25 212 GLY A O 1
ATOM 1682 N N . THR A 1 213 ? 25.717 13.790 -20.513 1.00 90.12 213 THR A N 1
ATOM 1683 C CA . THR A 1 213 ? 26.707 13.334 -21.501 1.00 90.12 213 THR A CA 1
ATOM 1684 C C . THR A 1 213 ? 26.462 11.894 -21.924 1.00 90.12 213 THR A C 1
ATOM 1686 O O . THR A 1 213 ? 26.479 11.613 -23.122 1.00 90.12 213 THR A O 1
ATOM 1689 N N . HIS A 1 214 ? 26.158 11.001 -20.973 1.00 92.56 214 HIS A N 1
ATOM 1690 C CA . HIS A 1 214 ? 25.846 9.599 -21.263 1.00 92.56 214 HIS A CA 1
ATOM 1691 C C . HIS A 1 214 ? 24.684 9.496 -22.253 1.00 92.56 214 HIS A C 1
ATOM 1693 O O . HIS A 1 214 ? 24.799 8.860 -23.302 1.00 92.56 214 HIS A O 1
ATOM 1699 N N . ARG A 1 215 ? 23.597 10.228 -21.987 1.00 92.06 215 ARG A N 1
ATOM 1700 C CA . ARG A 1 215 ? 22.420 10.273 -22.857 1.00 92.06 215 ARG A CA 1
ATOM 1701 C C . ARG A 1 215 ? 22.724 10.859 -24.235 1.00 92.06 215 ARG A C 1
ATOM 1703 O O . AR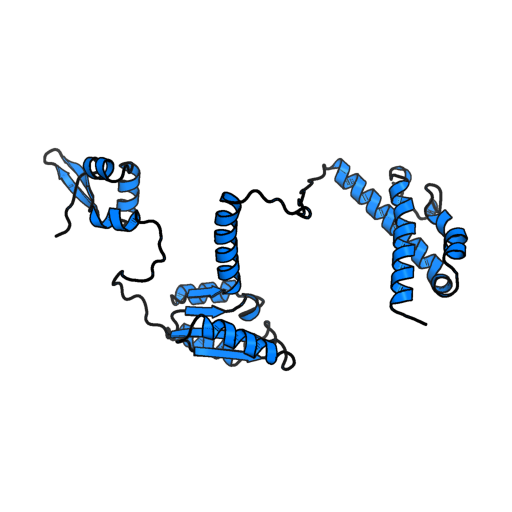G A 1 215 ? 22.204 10.346 -25.223 1.00 92.06 215 ARG A O 1
ATOM 1710 N N . ALA A 1 216 ? 23.532 11.916 -24.317 1.00 90.50 216 ALA A N 1
ATOM 1711 C CA . ALA A 1 216 ? 23.918 12.510 -25.595 1.00 90.50 216 ALA A CA 1
ATOM 1712 C C . ALA A 1 216 ? 24.680 11.495 -26.464 1.00 90.50 216 ALA A C 1
ATOM 1714 O O . ALA A 1 216 ? 24.262 11.214 -27.588 1.00 90.50 216 ALA A O 1
ATOM 1715 N N . ILE A 1 217 ? 25.727 10.871 -25.917 1.00 90.06 217 ILE A N 1
ATOM 1716 C CA . ILE A 1 217 ? 26.528 9.866 -26.631 1.00 90.06 217 ILE A CA 1
ATOM 1717 C C . ILE A 1 217 ? 25.655 8.676 -27.038 1.00 90.06 217 ILE A C 1
ATOM 1719 O O . ILE A 1 217 ? 25.677 8.263 -28.198 1.00 90.06 217 ILE A O 1
ATOM 1723 N N . TYR A 1 218 ? 24.826 8.162 -26.125 1.00 92.06 218 TYR A N 1
ATOM 1724 C CA . TYR A 1 218 ? 23.928 7.044 -26.412 1.00 92.06 218 TYR A CA 1
ATOM 1725 C C . TYR A 1 218 ? 22.959 7.362 -27.558 1.00 92.06 218 TYR A C 1
ATOM 1727 O O . TYR A 1 218 ? 22.820 6.573 -28.492 1.00 92.06 218 TYR A O 1
ATOM 1735 N N . ASN A 1 219 ? 22.322 8.536 -27.538 1.00 91.44 219 ASN A N 1
ATOM 1736 C CA . ASN A 1 219 ? 21.425 8.958 -28.613 1.00 91.44 219 ASN A CA 1
ATOM 1737 C C . ASN A 1 219 ? 22.157 9.046 -29.955 1.00 91.44 219 ASN A C 1
ATOM 1739 O O . ASN A 1 219 ? 21.615 8.615 -30.973 1.00 91.44 219 ASN A O 1
ATOM 1743 N N . LYS A 1 220 ? 23.397 9.547 -29.953 1.00 88.88 220 LYS A N 1
ATOM 1744 C CA . LYS A 1 220 ? 24.216 9.638 -31.162 1.00 88.88 220 LYS A CA 1
ATOM 1745 C C . LYS A 1 220 ? 24.603 8.268 -31.712 1.00 88.88 220 LYS A C 1
ATOM 1747 O O . LYS A 1 220 ? 24.547 8.055 -32.926 1.00 88.88 220 LYS A O 1
ATOM 1752 N N . LEU A 1 221 ? 24.939 7.326 -30.830 1.00 88.62 221 LEU A N 1
ATOM 1753 C CA . LEU A 1 221 ? 25.205 5.931 -31.182 1.00 88.62 221 LEU A CA 1
ATOM 1754 C C . LEU A 1 221 ? 23.968 5.282 -31.805 1.00 88.62 221 LEU A C 1
ATOM 1756 O O . LEU A 1 221 ? 24.067 4.648 -32.853 1.00 88.62 221 LEU A O 1
ATOM 1760 N N . VAL A 1 222 ? 22.791 5.478 -31.208 1.00 88.69 222 VAL A N 1
ATOM 1761 C CA . VAL A 1 222 ? 21.526 4.944 -31.730 1.00 88.69 222 VAL A CA 1
ATOM 1762 C C . VAL A 1 222 ? 21.180 5.554 -33.086 1.00 88.69 222 VAL A C 1
ATOM 1764 O O . VAL A 1 222 ? 20.843 4.814 -34.006 1.00 88.69 222 VAL A O 1
ATOM 1767 N N . GLU A 1 223 ? 21.295 6.876 -33.241 1.00 87.19 223 GLU A N 1
ATOM 1768 C CA . GLU A 1 223 ? 21.086 7.570 -34.518 1.00 87.19 223 GLU A CA 1
ATOM 1769 C C . GLU A 1 223 ? 21.986 6.993 -35.618 1.00 87.19 223 GLU A C 1
ATOM 1771 O O . GLU A 1 223 ? 21.503 6.615 -36.686 1.00 87.19 223 GLU A O 1
ATOM 1776 N N . SER A 1 224 ? 23.278 6.853 -35.324 1.00 85.19 224 SER A N 1
ATOM 1777 C CA . SER A 1 224 ? 24.291 6.433 -36.297 1.00 85.19 224 SER A CA 1
ATOM 1778 C C . SER A 1 224 ? 24.255 4.933 -36.619 1.00 85.19 224 SER A C 1
ATOM 1780 O O . SER A 1 224 ? 24.854 4.508 -37.605 1.00 85.19 224 SER A O 1
ATOM 1782 N N . SER A 1 225 ? 23.587 4.116 -35.797 1.00 82.75 225 SER A N 1
ATOM 1783 C CA . SER A 1 225 ? 23.583 2.650 -35.915 1.00 82.75 225 SER A CA 1
ATOM 1784 C C . SER A 1 225 ? 22.271 2.049 -36.420 1.00 82.75 225 SER A C 1
ATOM 1786 O O . SER A 1 225 ? 22.221 0.836 -36.620 1.00 82.75 225 SER A O 1
ATOM 1788 N N . ARG A 1 226 ? 21.228 2.858 -36.677 1.00 78.75 226 ARG A N 1
ATOM 1789 C CA . ARG A 1 226 ? 19.872 2.393 -37.049 1.00 78.75 226 ARG A CA 1
ATOM 1790 C C . ARG A 1 226 ? 19.835 1.305 -38.132 1.00 78.75 226 ARG A C 1
ATOM 1792 O O . ARG A 1 226 ? 19.019 0.395 -38.036 1.00 78.75 226 ARG A O 1
ATOM 1799 N N . GLY A 1 227 ? 20.680 1.408 -39.159 1.00 73.94 227 GLY A N 1
ATOM 1800 C CA . GLY A 1 227 ? 20.741 0.439 -40.265 1.00 73.94 227 GLY A CA 1
ATOM 1801 C C . GLY A 1 227 ? 21.799 -0.657 -40.106 1.00 73.94 227 GLY A C 1
ATOM 1802 O O . GLY A 1 227 ? 21.700 -1.704 -40.748 1.00 73.94 227 GLY A O 1
ATOM 1803 N N . ASP A 1 228 ? 22.786 -0.427 -39.245 1.00 78.69 228 ASP A N 1
ATOM 1804 C CA . ASP A 1 228 ? 24.008 -1.227 -39.161 1.00 78.69 228 ASP A CA 1
ATOM 1805 C C . ASP A 1 228 ? 23.951 -2.246 -38.024 1.00 78.69 228 ASP A C 1
ATOM 1807 O O . ASP A 1 228 ? 24.557 -3.314 -38.114 1.00 78.69 228 ASP A O 1
ATOM 1811 N N . CYS A 1 229 ? 23.166 -1.968 -36.979 1.00 72.19 229 CYS A N 1
ATOM 1812 C CA . CYS A 1 229 ? 23.038 -2.837 -35.814 1.00 72.19 229 CYS A CA 1
ATOM 1813 C C . CYS A 1 229 ? 22.517 -4.243 -36.161 1.00 72.19 229 CYS A C 1
ATOM 1815 O O . CYS A 1 229 ? 22.913 -5.203 -35.502 1.00 72.19 229 CYS A O 1
ATOM 1817 N N . TYR A 1 230 ? 21.709 -4.389 -37.217 1.00 73.44 230 TYR A N 1
ATOM 1818 C CA . TYR A 1 230 ? 21.197 -5.682 -37.695 1.00 73.44 230 TYR A CA 1
ATOM 1819 C C . TYR A 1 230 ? 22.104 -6.380 -38.717 1.00 73.44 230 TYR A C 1
ATOM 1821 O O . TYR A 1 230 ? 21.958 -7.579 -38.923 1.00 73.44 230 TYR A O 1
ATOM 1829 N N . LYS A 1 231 ? 23.034 -5.653 -39.347 1.00 77.44 231 LYS A N 1
ATOM 1830 C CA . LYS A 1 231 ? 23.872 -6.169 -40.443 1.00 77.44 231 LYS A CA 1
ATOM 1831 C C . LYS A 1 231 ? 25.278 -6.542 -39.991 1.00 77.44 231 LYS A C 1
ATOM 1833 O O . LYS A 1 231 ? 25.846 -7.494 -40.510 1.00 77.44 231 LYS A O 1
ATOM 1838 N N . LEU A 1 232 ? 25.829 -5.787 -39.042 1.00 77.75 232 LEU A N 1
ATOM 1839 C CA . LEU A 1 232 ? 27.214 -5.926 -38.607 1.00 77.75 232 LEU A CA 1
ATOM 1840 C C . LEU A 1 232 ? 27.364 -6.884 -37.422 1.00 77.75 232 LEU A C 1
ATOM 1842 O O . LEU A 1 232 ? 26.517 -6.964 -36.516 1.00 77.75 232 LEU A O 1
ATOM 1846 N N . ASN A 1 233 ? 28.505 -7.569 -37.408 1.00 79.50 233 ASN A N 1
ATOM 1847 C CA . ASN A 1 233 ? 28.959 -8.371 -36.282 1.00 79.50 233 ASN A CA 1
ATOM 1848 C C . ASN A 1 233 ? 29.463 -7.487 -35.131 1.00 79.50 233 ASN A C 1
ATOM 1850 O O . ASN A 1 233 ? 29.826 -6.326 -35.300 1.00 79.50 233 ASN A O 1
ATOM 1854 N N . LYS A 1 234 ? 29.535 -8.057 -33.921 1.00 75.44 234 LYS A N 1
ATOM 1855 C CA . LYS A 1 234 ? 29.937 -7.331 -32.698 1.00 75.44 234 LYS A CA 1
ATOM 1856 C C . LYS A 1 234 ? 31.319 -6.666 -32.805 1.00 75.44 234 LYS A C 1
ATOM 1858 O O . LYS A 1 234 ? 31.515 -5.586 -32.254 1.00 75.44 234 LYS A O 1
ATOM 1863 N N . LYS A 1 235 ? 32.265 -7.306 -33.502 1.00 81.38 235 LYS A N 1
ATOM 1864 C CA . LYS A 1 235 ? 33.616 -6.765 -33.732 1.00 81.38 235 LYS A CA 1
ATOM 1865 C C . LYS A 1 235 ? 33.589 -5.552 -34.666 1.00 81.38 235 LYS A C 1
ATOM 1867 O O . LYS A 1 235 ? 34.140 -4.517 -34.319 1.00 81.38 235 LYS A O 1
ATOM 1872 N N . GLU A 1 236 ? 32.850 -5.649 -35.765 1.00 82.19 236 GLU A N 1
ATOM 1873 C CA . GLU A 1 236 ? 32.676 -4.573 -36.752 1.00 82.19 236 GLU A CA 1
ATOM 1874 C C . GLU A 1 236 ? 31.947 -3.361 -36.146 1.00 82.19 236 GLU A C 1
ATOM 1876 O O . GLU A 1 236 ? 32.318 -2.212 -36.381 1.00 82.19 236 GLU A O 1
ATOM 1881 N N . LEU A 1 237 ? 30.946 -3.609 -35.292 1.00 81.12 237 LEU A N 1
ATOM 1882 C CA . LEU A 1 237 ? 30.256 -2.561 -34.535 1.00 81.12 237 LEU A CA 1
ATOM 1883 C C . LEU A 1 237 ? 31.219 -1.836 -33.575 1.00 81.12 237 LEU A C 1
ATOM 1885 O O . LEU A 1 237 ? 31.163 -0.615 -33.436 1.00 81.12 237 LEU A O 1
ATOM 1889 N N . ALA A 1 238 ? 32.126 -2.578 -32.935 1.00 80.94 238 ALA A N 1
ATOM 1890 C CA . ALA A 1 238 ? 33.125 -2.007 -32.038 1.00 80.94 238 ALA A CA 1
ATOM 1891 C C . ALA A 1 238 ? 34.173 -1.179 -32.775 1.00 80.94 238 ALA A C 1
ATOM 1893 O O . ALA A 1 238 ? 34.499 -0.091 -32.316 1.00 80.94 238 ALA A O 1
ATOM 1894 N N . GLU A 1 239 ? 34.658 -1.638 -33.921 1.00 83.38 239 GLU A N 1
ATOM 1895 C CA . GLU A 1 239 ? 35.607 -0.870 -34.730 1.00 83.38 239 GLU A CA 1
ATOM 1896 C C . GLU A 1 239 ? 34.998 0.446 -35.225 1.00 83.38 239 GLU A C 1
ATOM 1898 O O . GLU A 1 239 ? 35.651 1.487 -35.175 1.00 83.38 239 GLU A O 1
ATOM 1903 N N . LYS A 1 240 ? 33.721 0.428 -35.624 1.00 84.25 240 LYS A N 1
ATOM 1904 C CA . LYS A 1 240 ? 33.048 1.599 -36.194 1.00 84.25 240 LYS A CA 1
ATOM 1905 C C . LYS A 1 240 ? 32.579 2.618 -35.153 1.00 84.25 240 LYS A C 1
ATOM 1907 O O . LYS A 1 240 ? 32.684 3.818 -35.388 1.00 84.25 240 LYS A O 1
ATOM 1912 N N . TYR A 1 241 ? 32.036 2.162 -34.021 1.00 84.38 241 TYR A N 1
ATOM 1913 C CA . TYR A 1 241 ? 31.303 3.039 -33.098 1.00 84.38 241 TYR A CA 1
ATOM 1914 C C . TYR A 1 241 ? 31.995 3.292 -31.757 1.00 84.38 241 TYR A C 1
ATOM 1916 O O . TYR A 1 241 ? 31.607 4.219 -31.046 1.00 84.38 241 TYR A O 1
ATOM 1924 N N . ARG A 1 242 ? 33.041 2.537 -31.397 1.00 83.19 242 ARG A N 1
ATOM 1925 C CA . ARG A 1 242 ? 33.751 2.743 -30.122 1.00 83.19 242 ARG A CA 1
ATOM 1926 C C . ARG A 1 242 ? 34.419 4.117 -30.035 1.00 83.19 242 ARG A C 1
ATOM 1928 O O . ARG A 1 242 ? 34.495 4.685 -28.951 1.00 83.19 242 ARG A O 1
ATOM 1935 N N . GLY A 1 243 ? 34.834 4.679 -31.172 1.00 81.56 243 GLY A N 1
ATOM 1936 C CA . GLY A 1 243 ? 35.423 6.018 -31.248 1.00 81.56 243 GLY A CA 1
ATOM 1937 C C . GLY A 1 243 ? 34.477 7.145 -30.821 1.00 81.56 243 GLY A C 1
ATOM 1938 O O . GLY A 1 243 ? 34.946 8.177 -30.358 1.00 81.56 243 GLY A O 1
ATOM 1939 N N . PHE A 1 244 ? 33.154 6.958 -30.896 1.00 79.12 244 PHE A N 1
ATOM 1940 C CA . PHE A 1 244 ? 32.165 7.959 -30.461 1.00 79.12 244 PHE A CA 1
ATOM 1941 C C . PHE A 1 244 ? 32.081 8.129 -28.942 1.00 79.12 244 PHE A C 1
ATOM 1943 O O . PHE A 1 244 ? 31.558 9.126 -28.458 1.00 79.12 244 PHE A O 1
ATOM 1950 N N . SER A 1 245 ? 32.600 7.155 -28.199 1.00 78.00 245 SER A N 1
ATOM 1951 C CA . SER A 1 245 ? 32.601 7.129 -26.739 1.00 78.00 245 SER A CA 1
ATOM 1952 C C . SER A 1 245 ? 33.838 7.799 -26.125 1.00 78.00 245 SER A C 1
ATOM 1954 O O . SER A 1 245 ? 33.980 7.826 -24.906 1.00 78.00 245 SER A O 1
ATOM 1956 N N . GLN A 1 246 ? 34.757 8.309 -26.950 1.00 80.44 246 GLN A N 1
ATOM 1957 C CA . GLN A 1 246 ? 35.994 8.940 -26.491 1.00 80.44 246 GLN A CA 1
ATOM 1958 C C . GLN A 1 246 ? 35.776 10.422 -26.162 1.00 80.44 246 GLN A C 1
ATOM 1960 O O . GLN A 1 246 ? 35.006 11.107 -26.830 1.00 80.44 246 GLN A O 1
ATOM 1965 N N . LYS A 1 247 ? 36.515 10.939 -25.174 1.00 68.12 247 LYS A N 1
ATOM 1966 C CA . LYS A 1 247 ? 36.346 12.288 -24.599 1.00 68.12 247 LYS A CA 1
ATOM 1967 C C . LYS A 1 247 ? 36.410 13.448 -25.598 1.00 68.12 247 LYS A C 1
ATOM 1969 O O . LYS A 1 247 ? 35.737 14.452 -25.402 1.00 68.12 247 LYS A O 1
ATOM 1974 N N . HIS A 1 248 ? 37.206 13.310 -26.655 1.00 69.62 248 HIS A N 1
ATOM 1975 C CA . HIS A 1 248 ? 37.371 14.331 -27.699 1.00 69.62 248 HIS A CA 1
ATOM 1976 C C . HIS A 1 248 ? 36.559 14.042 -28.964 1.00 69.62 248 HIS A C 1
ATOM 1978 O O . HIS A 1 248 ? 36.700 14.727 -29.975 1.00 69.62 248 HIS A O 1
ATOM 1984 N N . SER A 1 249 ? 35.722 13.011 -28.926 1.00 74.12 249 SER A N 1
ATOM 1985 C CA . SER A 1 249 ? 34.884 12.634 -30.047 1.00 74.12 249 SER A CA 1
ATOM 1986 C C . SER A 1 249 ? 33.613 13.469 -30.050 1.00 74.12 249 SER A C 1
ATOM 1988 O O . SER A 1 249 ? 32.978 13.651 -29.017 1.00 74.12 249 SER A O 1
ATOM 1990 N N . ILE A 1 250 ? 33.206 13.944 -31.228 1.00 77.81 250 ILE A N 1
ATOM 1991 C CA . ILE A 1 250 ? 31.928 14.646 -31.428 1.00 77.81 250 ILE A CA 1
ATOM 1992 C C . ILE A 1 250 ? 31.747 15.881 -30.519 1.00 77.81 250 ILE A C 1
ATOM 1994 O O . ILE A 1 250 ? 30.635 16.172 -30.075 1.00 77.81 250 ILE A O 1
ATOM 1998 N N . ALA A 1 251 ? 32.826 16.625 -30.252 1.00 77.12 251 ALA A N 1
ATOM 1999 C CA . ALA A 1 251 ? 32.810 17.789 -29.361 1.00 77.12 251 ALA A CA 1
ATOM 2000 C C . ALA A 1 251 ? 31.733 18.832 -29.733 1.00 77.12 251 ALA A C 1
ATOM 2002 O O . ALA A 1 251 ? 31.121 19.409 -28.840 1.00 77.12 251 ALA A O 1
ATOM 2003 N N . ASP A 1 252 ? 31.437 18.996 -31.028 1.00 82.00 252 ASP A N 1
ATOM 2004 C CA . ASP A 1 252 ? 30.403 19.915 -31.534 1.00 82.00 252 ASP A CA 1
ATOM 2005 C C . ASP A 1 252 ? 28.968 19.514 -31.143 1.00 82.00 252 ASP A C 1
ATOM 2007 O O . ASP A 1 252 ? 28.067 20.349 -31.104 1.00 82.00 252 ASP A O 1
ATOM 2011 N N . TYR A 1 253 ? 28.734 18.228 -30.873 1.00 85.38 253 TYR A N 1
ATOM 2012 C CA . TYR A 1 253 ? 27.427 17.694 -30.477 1.00 85.38 253 TYR A CA 1
ATOM 2013 C C . TYR A 1 253 ? 27.284 17.577 -28.957 1.00 85.38 253 TYR A C 1
ATOM 2015 O O . TYR A 1 253 ? 26.170 17.579 -28.426 1.00 85.38 253 TYR A O 1
ATOM 2023 N N . LEU A 1 254 ? 28.403 17.418 -28.248 1.00 85.50 254 LEU A N 1
ATOM 2024 C CA . LEU A 1 254 ? 28.388 17.182 -26.815 1.00 85.50 254 LEU A CA 1
ATOM 2025 C C . LEU A 1 254 ? 28.061 18.462 -26.029 1.00 85.50 254 LEU A C 1
ATOM 2027 O O . LEU A 1 254 ? 28.429 19.565 -26.431 1.00 85.50 254 LEU A O 1
ATOM 2031 N N . PRO A 1 255 ? 27.399 18.339 -24.863 1.00 83.12 255 PRO A N 1
ATOM 2032 C CA . PRO A 1 255 ? 27.157 19.483 -23.991 1.00 83.12 255 PRO A CA 1
ATOM 2033 C C . PRO A 1 255 ? 28.465 20.164 -23.574 1.00 83.12 255 PRO A C 1
ATOM 2035 O O . PRO A 1 255 ? 29.465 19.488 -23.357 1.00 83.12 255 PRO A O 1
ATOM 2038 N N . THR A 1 256 ? 28.462 21.480 -23.360 1.00 85.88 256 THR A N 1
ATOM 2039 C CA . THR A 1 256 ? 29.672 22.265 -23.019 1.00 85.88 256 THR A CA 1
ATOM 2040 C C . THR A 1 256 ? 30.440 21.747 -21.797 1.00 85.88 256 THR A C 1
ATOM 2042 O O . THR A 1 256 ? 31.653 21.899 -21.714 1.00 85.88 256 THR A O 1
ATOM 2045 N N . PHE A 1 257 ? 29.749 21.083 -20.872 1.00 86.38 257 PHE A N 1
ATOM 2046 C CA . PHE A 1 257 ? 30.311 20.495 -19.657 1.00 86.38 257 PHE A CA 1
ATOM 2047 C C . PHE A 1 257 ? 30.889 19.077 -19.837 1.00 86.38 257 PHE A C 1
ATOM 2049 O O . PHE A 1 257 ? 31.272 18.454 -18.848 1.00 86.38 257 PHE A O 1
ATOM 2056 N N . HIS A 1 258 ? 30.941 18.526 -21.057 1.00 81.62 258 HIS A N 1
ATOM 2057 C CA . HIS A 1 258 ? 31.398 17.147 -21.285 1.00 81.62 258 HIS A CA 1
ATOM 2058 C C . HIS A 1 258 ? 32.842 16.897 -20.835 1.00 81.62 258 HIS A C 1
ATOM 2060 O O . HIS A 1 258 ? 33.157 15.809 -20.358 1.00 81.62 258 HIS A O 1
ATOM 2066 N N . SER A 1 259 ? 33.693 17.920 -20.897 1.00 84.06 259 SER A N 1
ATOM 2067 C CA . SER A 1 259 ? 35.090 17.866 -20.455 1.00 84.06 259 SER A CA 1
ATOM 2068 C C . SER A 1 259 ? 35.253 17.575 -18.958 1.00 84.06 259 SER A C 1
ATOM 2070 O O . SER A 1 259 ? 36.267 17.000 -18.554 1.00 84.06 259 SER A O 1
ATOM 2072 N N . GLU A 1 260 ? 34.261 17.954 -18.146 1.00 87.00 260 GLU A N 1
ATOM 2073 C CA . GLU A 1 260 ? 34.249 17.749 -16.692 1.00 87.00 260 GLU A CA 1
ATOM 2074 C C . GLU A 1 260 ? 33.846 16.320 -16.294 1.00 87.00 260 GLU A C 1
ATOM 2076 O O . GLU A 1 260 ? 34.016 15.923 -15.142 1.00 87.00 260 GLU A O 1
ATOM 2081 N N . VAL A 1 261 ? 33.290 15.541 -17.226 1.00 87.06 261 VAL A N 1
ATOM 2082 C CA . VAL A 1 261 ? 32.797 14.190 -16.949 1.00 87.06 261 VAL A CA 1
ATOM 2083 C C . VAL A 1 261 ? 33.945 13.168 -17.031 1.00 87.06 261 VAL A C 1
ATOM 2085 O O . VAL A 1 261 ? 34.778 13.250 -17.941 1.00 87.06 261 VAL A O 1
ATOM 2088 N N . PRO A 1 262 ? 34.001 12.177 -16.115 1.00 88.44 262 PRO A N 1
ATOM 2089 C CA . PRO A 1 262 ? 34.981 11.095 -16.186 1.00 88.44 262 PRO A CA 1
ATOM 2090 C C . PRO A 1 262 ? 34.849 10.257 -17.463 1.00 88.44 262 PRO A C 1
ATOM 2092 O O . PRO A 1 262 ? 33.739 9.918 -17.880 1.00 88.44 262 PRO A O 1
ATOM 2095 N N . GLU A 1 263 ? 35.982 9.842 -18.032 1.00 85.81 263 GLU A N 1
ATOM 2096 C CA . GLU A 1 263 ? 36.034 9.009 -19.247 1.00 85.81 263 GLU A CA 1
ATOM 2097 C C . GLU A 1 263 ? 35.302 7.677 -19.085 1.00 85.81 263 GLU A C 1
ATOM 2099 O O . GLU A 1 263 ? 34.597 7.244 -19.993 1.00 85.81 263 GLU A O 1
ATOM 2104 N N . GLU A 1 264 ? 35.343 7.097 -17.886 1.00 87.56 264 GLU A N 1
ATOM 2105 C CA . GLU A 1 264 ? 34.631 5.862 -17.547 1.00 87.56 264 GLU A CA 1
ATOM 2106 C C . GLU A 1 264 ? 33.117 5.947 -17.786 1.00 87.56 264 GLU A C 1
ATOM 2108 O O . GLU A 1 264 ? 32.480 4.951 -18.143 1.00 87.56 264 GLU A O 1
ATOM 2113 N N . THR A 1 265 ? 32.539 7.139 -17.599 1.00 85.19 265 THR A N 1
ATOM 2114 C CA . THR A 1 265 ? 31.108 7.393 -17.825 1.00 85.19 265 THR A CA 1
ATOM 2115 C C . THR A 1 265 ? 30.787 7.394 -19.307 1.00 85.19 265 THR A C 1
ATOM 2117 O O . THR A 1 265 ? 29.704 6.983 -19.706 1.00 85.19 265 THR A O 1
ATOM 2120 N N . MET A 1 266 ? 31.719 7.861 -20.133 1.00 82.62 266 MET A N 1
ATOM 2121 C CA . MET A 1 266 ? 31.549 7.828 -21.575 1.00 82.62 266 MET A CA 1
ATOM 2122 C C . MET A 1 266 ? 31.729 6.390 -22.053 1.00 82.62 266 MET A C 1
ATOM 2124 O O . MET A 1 266 ? 30.807 5.855 -22.651 1.00 82.62 266 MET A O 1
ATOM 2128 N N . ASP A 1 267 ? 32.788 5.689 -21.649 1.00 84.94 267 ASP A N 1
ATOM 2129 C CA . ASP A 1 267 ? 33.017 4.273 -21.986 1.00 84.94 267 ASP A CA 1
ATOM 2130 C C . ASP A 1 267 ? 31.903 3.315 -21.525 1.00 84.94 267 ASP A C 1
ATOM 2132 O O . ASP A 1 267 ? 31.687 2.250 -22.120 1.00 84.94 267 ASP A O 1
ATOM 2136 N N . SER A 1 268 ? 31.171 3.646 -20.456 1.00 89.94 268 SER A N 1
ATOM 2137 C CA . SER A 1 268 ? 29.991 2.874 -20.051 1.00 89.94 268 SER A CA 1
ATOM 2138 C C . SER A 1 268 ? 28.837 2.992 -21.055 1.00 89.94 268 SER A C 1
ATOM 2140 O O . SER A 1 268 ? 28.152 1.995 -21.284 1.00 89.94 268 SER A O 1
ATOM 2142 N N . THR A 1 269 ? 28.687 4.129 -21.748 1.00 88.69 269 THR A N 1
ATOM 2143 C CA . THR A 1 269 ? 27.634 4.332 -22.765 1.00 88.69 269 THR A CA 1
ATOM 2144 C C . THR A 1 269 ? 27.705 3.299 -23.879 1.00 88.69 269 THR A C 1
ATOM 2146 O O . THR A 1 269 ? 26.686 2.721 -24.259 1.00 88.69 269 THR A O 1
ATOM 2149 N N . TYR A 1 270 ? 28.912 3.019 -24.378 1.00 88.31 270 TYR A N 1
ATOM 2150 C CA . TYR A 1 270 ? 29.112 2.057 -25.450 1.00 88.31 270 TYR A CA 1
ATOM 2151 C C . TYR A 1 270 ? 28.787 0.634 -24.981 1.00 88.31 270 TYR A C 1
ATOM 2153 O O . TYR A 1 270 ? 28.161 -0.138 -25.709 1.00 88.31 270 TYR A O 1
ATOM 2161 N N . ARG A 1 271 ? 29.152 0.289 -23.740 1.00 88.12 271 ARG A N 1
ATOM 2162 C CA . ARG A 1 271 ? 28.805 -1.010 -23.140 1.00 88.12 271 ARG A CA 1
ATOM 2163 C C . ARG A 1 271 ? 27.292 -1.189 -23.026 1.00 88.12 271 ARG A C 1
ATOM 2165 O O . ARG A 1 271 ? 26.781 -2.240 -23.414 1.00 88.12 271 ARG A O 1
ATOM 2172 N N . ASP A 1 272 ? 26.584 -0.162 -22.564 1.00 90.38 272 ASP A N 1
ATOM 2173 C CA . ASP A 1 272 ? 25.123 -0.174 -22.464 1.00 90.38 272 ASP A CA 1
ATOM 2174 C C . ASP A 1 272 ? 24.462 -0.281 -23.845 1.00 90.38 272 ASP A C 1
ATOM 2176 O O . ASP A 1 272 ? 23.515 -1.049 -24.029 1.00 90.38 272 ASP A O 1
ATOM 2180 N N . PHE A 1 273 ? 24.996 0.424 -24.846 1.00 89.69 273 PHE A N 1
ATOM 2181 C CA . PHE A 1 273 ? 24.554 0.332 -26.237 1.00 89.69 273 PHE A CA 1
ATOM 2182 C C . PHE A 1 273 ? 24.720 -1.085 -26.812 1.00 89.69 273 PHE A C 1
ATOM 2184 O O . PHE A 1 273 ? 23.775 -1.644 -27.376 1.00 89.69 273 PHE A O 1
ATOM 2191 N N . VAL A 1 274 ? 25.877 -1.722 -26.613 1.00 87.75 274 VAL A N 1
ATOM 2192 C CA . VAL A 1 274 ? 26.106 -3.112 -27.044 1.00 87.75 274 VAL A CA 1
ATOM 2193 C C . VAL A 1 274 ? 25.145 -4.071 -26.340 1.00 87.75 274 VAL A C 1
ATOM 2195 O O . VAL A 1 274 ? 24.510 -4.896 -26.991 1.00 87.75 274 VAL A O 1
ATOM 2198 N N . LYS A 1 275 ? 24.955 -3.931 -25.026 1.00 89.25 275 LYS A N 1
ATOM 2199 C CA . LYS A 1 275 ? 24.021 -4.776 -24.268 1.00 89.25 275 LYS A CA 1
ATOM 2200 C C . LYS A 1 275 ? 22.575 -4.619 -24.753 1.00 89.25 275 LYS A C 1
ATOM 2202 O O . LYS A 1 275 ? 21.841 -5.606 -24.855 1.00 89.25 275 LYS A O 1
ATOM 2207 N N . ALA A 1 276 ? 22.164 -3.392 -25.074 1.00 88.81 276 ALA A N 1
ATOM 2208 C CA . ALA A 1 276 ? 20.841 -3.103 -25.618 1.00 88.81 276 ALA A CA 1
ATOM 2209 C C . ALA A 1 276 ? 20.652 -3.715 -27.016 1.00 88.81 276 ALA A C 1
ATOM 2211 O O . ALA A 1 276 ? 19.620 -4.330 -27.281 1.00 88.81 276 ALA A O 1
ATOM 2212 N N . THR A 1 277 ? 21.656 -3.608 -27.892 1.00 84.88 277 THR A N 1
ATOM 2213 C CA . THR A 1 277 ? 21.602 -4.213 -29.235 1.00 84.88 277 THR A CA 1
ATOM 2214 C C . THR A 1 277 ? 21.577 -5.742 -29.182 1.00 84.88 277 THR A C 1
ATOM 2216 O O . THR A 1 277 ? 20.790 -6.350 -29.9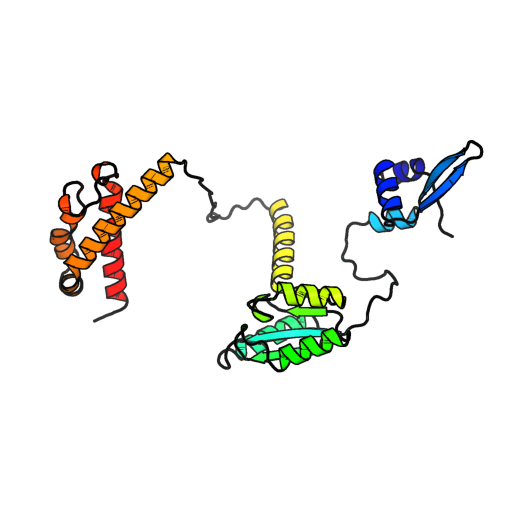02 1.00 84.88 277 THR A O 1
ATOM 2219 N N . GLU A 1 278 ? 22.349 -6.373 -28.294 1.00 85.12 278 GLU A N 1
ATOM 2220 C CA . GLU A 1 278 ? 22.303 -7.826 -28.057 1.00 85.12 278 GLU A CA 1
ATOM 2221 C C . GLU A 1 278 ? 20.932 -8.282 -27.548 1.00 85.12 278 GLU A C 1
ATOM 2223 O O . GLU A 1 278 ? 20.361 -9.239 -28.072 1.00 85.12 278 GLU A O 1
ATOM 2228 N N . SER A 1 279 ? 20.373 -7.562 -26.572 1.00 85.88 279 SER A N 1
ATOM 2229 C CA . SER A 1 279 ? 19.039 -7.855 -26.034 1.00 85.88 279 SER A CA 1
ATOM 2230 C C . SER A 1 279 ? 17.961 -7.716 -27.113 1.00 85.88 279 SER A C 1
ATOM 2232 O O . SER A 1 279 ? 17.080 -8.564 -27.218 1.00 85.88 279 SER A O 1
ATOM 2234 N N . SER A 1 280 ? 18.059 -6.687 -27.962 1.00 83.19 280 SER A N 1
ATOM 2235 C CA . SER A 1 280 ? 17.148 -6.489 -29.093 1.00 83.19 280 SER A CA 1
ATOM 2236 C C . SER A 1 280 ? 17.248 -7.634 -30.110 1.00 83.19 280 SER A C 1
ATOM 2238 O O . SER A 1 280 ? 16.232 -8.222 -30.470 1.00 83.19 280 SER A O 1
ATOM 2240 N N . LYS A 1 281 ? 18.466 -8.036 -30.508 1.00 80.00 281 LYS A N 1
ATOM 2241 C CA . LYS A 1 281 ? 18.681 -9.186 -31.409 1.00 80.00 281 LYS A CA 1
ATOM 2242 C C . LYS A 1 281 ? 18.098 -10.486 -30.846 1.00 80.00 281 LYS A C 1
ATOM 2244 O O . LYS A 1 281 ? 17.526 -11.269 -31.596 1.00 80.00 281 LYS A O 1
ATOM 2249 N N . ALA A 1 282 ? 18.223 -10.711 -29.537 1.00 82.88 282 ALA A N 1
ATOM 2250 C CA . ALA A 1 282 ? 17.672 -11.896 -28.882 1.00 82.88 282 ALA A CA 1
ATOM 2251 C C . ALA A 1 282 ? 16.131 -11.919 -28.877 1.00 82.88 282 ALA A C 1
ATOM 2253 O O . ALA A 1 282 ? 15.543 -12.994 -28.993 1.00 82.88 282 ALA A O 1
ATOM 2254 N N . LEU A 1 283 ? 15.486 -10.754 -28.749 1.00 78.69 283 LEU A N 1
ATOM 2255 C CA . LEU A 1 283 ? 14.025 -10.618 -28.751 1.00 78.69 283 LEU A CA 1
ATOM 2256 C C . LEU A 1 283 ? 13.426 -10.731 -30.156 1.00 78.69 283 LEU A C 1
ATOM 2258 O O . LEU A 1 283 ? 12.390 -11.365 -30.329 1.00 78.69 283 LEU A O 1
ATOM 2262 N N . TYR A 1 284 ? 14.081 -10.135 -31.151 1.00 70.81 284 TYR A N 1
ATOM 2263 C CA . TYR A 1 284 ? 13.581 -10.039 -32.522 1.00 70.81 284 TYR A CA 1
ATOM 2264 C C . TYR A 1 284 ? 14.205 -11.066 -33.467 1.00 70.81 284 TYR A C 1
ATOM 2266 O O . TYR A 1 284 ? 14.353 -10.732 -34.635 1.00 70.81 284 TYR A O 1
ATOM 2274 N N . LYS A 1 285 ? 14.593 -12.263 -32.979 1.00 58.12 285 LYS A N 1
ATOM 2275 C CA . LYS A 1 285 ? 15.219 -13.342 -33.777 1.00 58.12 285 LYS A CA 1
ATOM 2276 C C . LYS A 1 285 ? 14.745 -13.316 -35.240 1.00 58.12 285 LYS A C 1
ATOM 2278 O O . LYS A 1 285 ? 13.635 -13.755 -35.535 1.00 58.12 285 LYS A O 1
ATOM 2283 N N . VAL A 1 286 ? 15.599 -12.773 -36.107 1.00 51.06 286 VAL A N 1
ATOM 2284 C CA . VAL A 1 286 ? 15.604 -13.028 -37.550 1.00 51.06 286 VAL A CA 1
ATOM 2285 C C . VAL A 1 286 ? 16.475 -14.252 -37.761 1.00 51.06 286 VAL A C 1
ATOM 2287 O O . VAL A 1 286 ? 17.536 -14.315 -37.094 1.00 51.06 286 VAL A O 1
#

Radius of gyration: 33.11 Å; Cα contacts (8 Å, |Δi|>4): 283; chains: 1; bounding box: 66×42×96 Å

InterPro domains:
  IPR006119 Resolvase, N-terminal catalytic domain [PF00239] (75-177)
  IPR006119 Resolvase, N-terminal catalytic domain [SM00857] (74-185)
  IPR021027 Transposase, putative, helix-turn-helix domain [PF12323] (193-223)
  IPR036162 Resolvase-like, N-terminal catalytic domain superfamily [G3DSA:3.40.50.1390] (72-167)
  IPR036162 Resolvase-like, N-terminal catalytic domain superfamily [SSF53041] (74-169)
  IPR048046 IS607 transposase [NF033518] (12-172)
  IPR051491 Site-specific recombinase/transposase-related [PTHR36172] (4-176)

Secondary structure (DSSP, 8-state):
---EEEHHHHHHHH---HHHHHHHHHTTSS-EEEEE-TTS-EEEEEEHHHHHHHHS----S-S--------PEEEEEEEESSGGGHHHHHHHHHHHHHH-TT-EEEEEES-TT----HHHHHHHHHHHTT-EEEEEESSHHHH-SS-HHHHHHHHHHTTPEEEEHHHHHHHHHHHHHHHHHTT-----TT----------HHHHHHHHHHHHHHHHHHHHHHHHHTTTTTTS-HHHHHHHHGGGGSTTTTTTTS-TTGGGS-HHHHHHHHHHHHHHHHHHHHHT--

Solvent-accessible surface area (backbone atoms only — not comparable to full-atom values): 16857 Å² total; per-residue (Å²): 129,89,62,65,39,47,52,70,60,48,26,74,75,70,72,50,58,59,66,58,54,52,54,33,39,76,70,64,74,34,62,59,46,79,43,70,45,99,84,72,51,76,45,64,27,36,30,59,67,50,50,49,74,66,67,54,74,91,66,70,97,68,88,87,73,98,63,94,77,67,97,25,46,40,34,36,50,46,51,28,62,43,83,92,38,49,71,59,39,54,52,50,48,54,55,49,40,71,77,43,76,86,48,50,80,41,63,43,77,45,52,48,82,62,75,86,38,71,39,58,45,51,52,51,51,37,41,77,68,53,50,34,28,31,42,38,27,61,43,66,59,45,76,28,66,67,64,47,72,55,53,52,50,54,30,54,76,51,66,27,46,80,43,46,52,55,59,52,51,52,51,53,52,50,55,52,49,57,59,46,60,75,75,50,96,67,85,62,98,78,72,80,78,83,80,84,83,83,75,51,76,66,53,49,51,51,51,52,50,44,53,52,43,29,50,52,46,40,51,52,50,51,68,76,30,74,78,43,68,87,70,50,53,76,67,58,48,45,71,70,52,53,61,60,36,39,90,80,36,63,60,92,76,48,61,92,66,50,84,79,43,61,63,69,55,33,52,44,30,55,52,52,50,51,53,50,52,52,53,49,52,69,73,62,69,123

Mean predicted aligned error: 19.98 Å

=== Feature glossary ===
Legend for the data blocks above and below:

— What the protein is —

Sequence gives the chain of amino acids in standard one-letter code (A=alanine, C=cysteine, …, Y=tyrosine), read N→C. It is the only feature that is directly encoded by the gene; all structural features are derived from the folded form of this sequence.

The annotation block draws on four external resources. InterPro: which protein families and domains the sequence belongs to. GO: standardized terms for what the protein does, what process it participates in, and where in the cell it acts. CATH: which structural fold it has in the CATH hierarchy. Organism: the species of origin.

— Where its atoms are —

Atomic coordinates in PDBx/mmCIF format — the same representation the Protein Data Bank distributes. Each line of the _atom_site loop places one backbone atom in Cartesian space (units: ångströms, origin: arbitrary).

Six rendered views show the 3D structure from the faces of a cube — i.e. along ±x, ±y, ±z. Rendering representation is drawn randomly per protein from cartoon (secondary-structure ribbons), sticks (backbone bonds), or molecular surface; coloring is either N→C rainbow (blue at the N-terminus through red at the C-terminus) or one color per chain.

— Local backbone conformation —

DSSP 8-state secondary structure assigns each residue one of H (α-helix), G (3₁₀-helix), I (π-helix), E (extended β-strand), B (isolated β-bridge), T (hydrogen-bonded turn), S (bend), or '-' (coil). The assignment is computed from backbone hydrogen-bond geometry via the Kabsch–Sander algorithm.

P-SEA three-state annotation labels each residue as helix, strand, or coil based purely on the geometry of the Cα trace. It serves as a fallback when the full backbone (and thus DSSP) is unavailable.

φ (phi) and ψ (psi) are the two rotatable backbone dihedrals per residue: φ is the C(i-1)–N–Cα–C torsion, ψ is the N–Cα–C–N(i+1) torsion, both in degrees on (−180°, 180°]. α-helical residues cluster near (−60°, −45°); β-strand residues near (−120°, +130°). A Ramachandran plot is simply a scatter of (φ, ψ) for every residue.

— Global shape and packing —

Radius of gyration (Rg) is the root-mean-square distance of Cα atoms from their centroid — a single number for overall size and compactness. A globular domain of N residues has Rg ≈ 2.2·N^0.38 Å; an extended or disordered chain has a much larger Rg. The Cα contact count is the number of residue pairs whose Cα atoms are within 8 Å and are more than four positions apart in sequence — a standard proxy for tertiary packing density. The bounding box is the smallest axis-aligned box enclosing all Cα atoms.

Accessible surface area quantifies burial. A residue with SASA near zero is packed into the hydrophobic core; one with SASA >100 Å² sits on the surface. Computed here via the Shrake–Rupley numerical algorithm with a 1.4 Å probe.

The contact map is a binary N×N matrix image: pixel (i, j) is dark where Cα_i and Cα_j are within 8 Å and |i−j|>4. Because the |i−j|>4 filter removes local helical contacts, off-diagonal stripes parallel to the main diagonal indicate parallel β-sheets; stripes perpendicular to it indicate antiparallel β-sheets. The Ramachandran plot scatters every residue's (φ, ψ) pair against the sterically allowed regions. The PAE heatmap renders the predicted-aligned-error matrix.

— Structural neighborhood —

A 3Di character summarizes, for each residue, the relative orientation of the Cα frame of its nearest spatial neighbor. Because it encodes fold topology rather than chemistry, 3Di alignments detect remote structural similarity that sequence alignment misses.

Structural nearest neighbors (via Foldseek easy-search vs the PDB). Reported per hit: target PDB id, E-value, and alignment TM-score. A TM-score above ~0.5 is the conventional threshold for 'same fold'.

— Confidence and disorder —

For AlphaFold models, the B-factor field carries pLDDT — the model's own estimate of local accuracy on a 0–100 scale. Regions with pLDDT<50 should be treated as essentially unmodeled; they often correspond to intrinsically disordered segments.

B-factor (Debye–Waller factor) reflects atomic displacement in the crystal lattice. It is an experimental observable (units Å²), not a prediction; low values mean the atom is pinned down, high values mean it moves or is heterogeneous across the crystal.

Predicted Aligned Error (PAE) is an AlphaFold confidence matrix: entry (i, j) is the expected error in the position of residue j, in ångströms, when the prediction is superimposed on the true structure at residue i. Low PAE within a block of residues means that block is internally rigid and well-predicted; high PAE between two blocks means their relative placement is uncertain even if each block individually is confident.